Protein 2MYZ (pdb70)

Sequence (12 aa):
GELANQFARLANGELANQFARLANGELANQFARLANGELANQFARLANGELANQFARLANGELANQFARLANGELANQFARLANGELANQFARLANGELANQFARLANGELANQFARLANGELANQFARLANGELANQFARLANGELANQFARLANGELANQFARLANGELANQFARLANGELANQFARLANGELANQFARLANGELANQFARLANGELANQFARLAN

Radius of gyration: 8.79 Å; Cα contacts (8 Å, |Δi|>4): 0; chains: 1; bounding box: 21×8×16 Å

Secondary structure (DSSP, 8-state):
------------

Solvent-accessible surface area: 1948 Å² total

Organism: Conus rolani (NCBI:txid745791)

Structure (mmCIF, N/CA/C/O backbone):
data_2MYZ
#
_entry.id   2MYZ
#
loop_
_atom_site.group_PDB
_atom_site.id
_atom_site.type_symbol
_atom_site.label_atom_id
_atom_site.label_alt_id
_atom_site.label_comp_id
_atom_site.label_asym_id
_atom_site.label_entity_id
_atom_site.label_seq_id
_atom_site.pdbx_PDB_ins_code
_atom_site.Cartn_x
_atom_site.Cartn_y
_atom_site.Cartn_z
_atom_site.occupancy
_atom_site.B_iso_or_equiv
_atom_site.auth_seq_id
_atom_site.auth_comp_id
_atom_site.auth_asym_id
_atom_site.auth_atom_id
_atom_site.pdbx_PDB_model_num
ATOM 1 N N . GLY A 1 1 ? 2.116 -2.326 2.378 1.00 0.00 1 GLY A N 1
ATOM 2 C CA . GLY A 1 1 ? 1.771 -2.961 3.681 1.00 0.00 1 GLY A CA 1
ATOM 3 C C . GLY A 1 1 ? 3.001 -2.956 4.591 1.00 0.00 1 GLY A C 1
ATOM 4 O O . GLY A 1 1 ? 3.910 -2.169 4.417 1.00 0.00 1 GLY A O 1
ATOM 10 N N . GLU A 1 2 ? 3.035 -3.827 5.562 1.00 0.00 2 GLU A N 1
ATOM 11 C CA . GLU A 1 2 ? 4.206 -3.871 6.483 1.00 0.00 2 GLU A CA 1
ATOM 12 C C . GLU A 1 2 ? 5.496 -3.964 5.666 1.00 0.00 2 GLU A C 1
ATOM 13 O O . GLU A 1 2 ? 6.585 -3.881 6.199 1.00 0.00 2 GLU A O 1
ATOM 59 N N . LEU A 1 5 ? 7.136 -0.437 5.019 1.00 0.00 5 LEU A N 1
ATOM 60 C CA . LEU A 1 5 ? 7.779 0.003 6.288 1.00 0.00 5 LEU A CA 1
ATOM 61 C C . LEU A 1 5 ? 9.291 -0.226 6.216 1.00 0.00 5 LEU A C 1
ATOM 62 O O . LEU A 1 5 ? 10.073 0.615 6.610 1.00 0.00 5 LEU A O 1
ATOM 78 N N . ALA A 1 6 ? 9.711 -1.360 5.727 1.00 0.00 6 ALA A N 1
ATOM 79 C CA . ALA A 1 6 ? 11.174 -1.636 5.646 1.00 0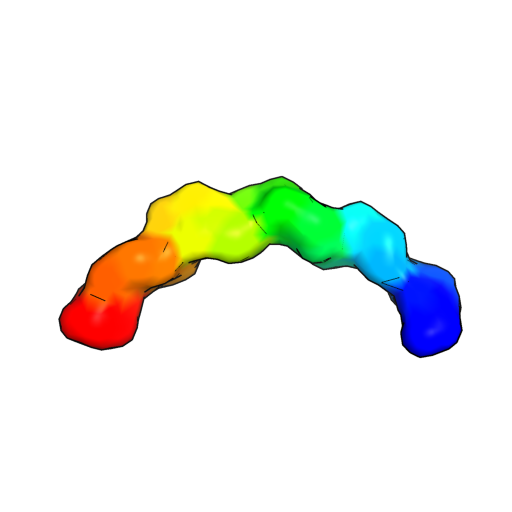.00 6 ALA A CA 1
ATOM 80 C C . ALA A 1 6 ? 11.770 -0.954 4.406 1.00 0.00 6 ALA A C 1
ATOM 81 O O . ALA A 1 6 ? 12.798 -0.313 4.482 1.00 0.00 6 ALA A O 1
ATOM 105 N N . ASN A 1 8 ? 11.412 1.542 3.390 1.00 0.00 8 ASN A N 1
ATOM 106 C CA . ASN A 1 8 ? 11.702 2.914 3.871 1.00 0.00 8 ASN A CA 1
ATOM 107 C C . ASN A 1 8 ? 13.217 3.125 3.972 1.00 0.00 8 ASN A C 1
ATOM 108 O O . ASN A 1 8 ? 13.740 4.135 3.545 1.00 0.00 8 ASN A O 1
ATOM 119 N N . GLN A 1 9 ? 13.926 2.186 4.540 1.00 0.00 9 GLN A N 1
ATOM 120 C CA . GLN A 1 9 ? 15.404 2.349 4.671 1.00 0.00 9 GLN A CA 1
ATOM 121 C C . GLN A 1 9 ? 16.094 1.879 3.388 1.00 0.00 9 GLN A C 1
ATOM 122 O O . GLN A 1 9 ? 17.012 2.510 2.901 1.00 0.00 9 GLN A O 1
ATOM 153 N N . PHE A 1 11 ? 15.652 2.424 0.724 1.00 0.00 11 PHE A N 1
ATOM 154 C CA . PHE A 1 11 ? 15.752 3.591 -0.187 1.00 0.00 11 PHE A CA 1
ATOM 155 C C . PHE A 1 11 ? 17.223 3.973 -0.385 1.00 0.00 11 PHE A C 1
ATOM 156 O O . PHE A 1 11 ? 17.663 4.232 -1.487 1.00 0.00 11 PHE A O 1
ATOM 173 N N . ALA A 1 12 ? 17.984 4.017 0.676 1.00 0.00 12 ALA A N 1
ATOM 174 C CA . ALA A 1 12 ? 19.423 4.392 0.551 1.00 0.00 12 ALA A CA 1
ATOM 175 C C . ALA A 1 12 ? 20.137 3.429 -0.402 1.00 0.00 12 ALA A C 1
ATOM 176 O O . ALA A 1 12 ? 21.084 3.794 -1.070 1.00 0.00 12 ALA A O 1
ATOM 183 N N . ARG A 1 13 ? 19.699 2.203 -0.468 1.00 0.00 13 ARG A N 1
ATOM 184 C CA . ARG A 1 13 ? 20.365 1.226 -1.377 1.00 0.00 13 ARG A CA 1
ATOM 185 C C . ARG A 1 13 ? 19.757 1.333 -2.776 1.00 0.00 13 ARG A C 1
ATOM 186 O O . ARG A 1 13 ? 20.421 1.109 -3.768 1.00 0.00 13 ARG A O 1
ATOM 224 N N . LEU A 1 15 ? 19.313 3.697 -4.564 1.00 0.00 15 LEU A N 1
ATOM 225 C CA . LEU A 1 15 ? 20.174 4.580 -5.399 1.00 0.00 15 LEU A CA 1
ATOM 226 C C . LEU A 1 15 ? 21.156 3.720 -6.196 1.00 0.00 15 LEU A C 1
ATOM 227 O O . LEU A 1 15 ? 21.524 4.046 -7.307 1.00 0.00 15 LEU A O 1
ATOM 243 N N . ALA A 1 16 ? 21.584 2.624 -5.634 1.00 0.00 16 ALA A N 1
ATOM 244 C CA . ALA A 1 16 ? 22.543 1.741 -6.354 1.00 0.00 16 ALA A CA 1
ATOM 245 C C . ALA A 1 16 ? 22.097 1.588 -7.809 1.00 0.00 16 ALA A C 1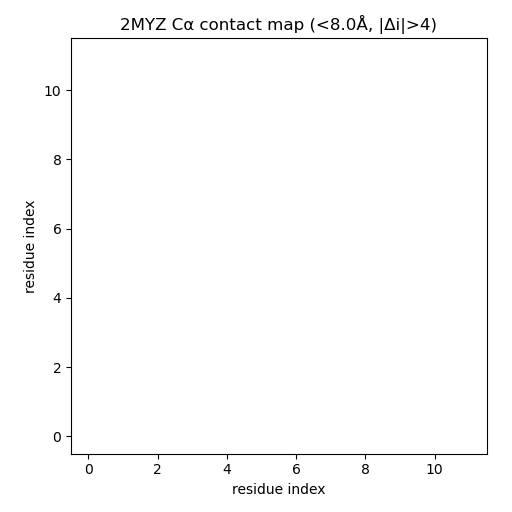
ATOM 246 O O . ALA A 1 16 ? 22.903 1.394 -8.697 1.00 0.00 16 ALA A O 1
ATOM 253 N N . ASN A 1 17 ? 20.820 1.675 -8.062 1.00 0.00 17 ASN A N 1
ATOM 254 C CA . ASN A 1 17 ? 20.331 1.536 -9.462 1.00 0.00 17 ASN A CA 1
ATOM 255 C C . ASN A 1 17 ? 21.039 2.560 -10.351 1.00 0.00 17 ASN A C 1
ATOM 256 O O . ASN A 1 17 ? 22.187 2.386 -10.710 1.00 0.00 17 ASN A O 1
ATOM 270 N N . GLY A 1 1 ? 1.339 -4.139 6.039 1.00 0.00 1 GLY A N 2
ATOM 271 C CA . GLY A 1 1 ? 1.629 -2.865 6.754 1.00 0.00 1 GLY A CA 2
ATOM 272 C C . GLY A 1 1 ? 3.139 -2.725 6.951 1.00 0.00 1 GLY A C 2
ATOM 273 O O . GLY A 1 1 ? 3.699 -1.658 6.799 1.00 0.00 1 GLY A O 2
ATOM 279 N N . GLU A 1 2 ? 3.803 -3.797 7.289 1.00 0.00 2 GLU A N 2
ATOM 280 C CA . GLU A 1 2 ? 5.276 -3.727 7.495 1.00 0.00 2 GLU A CA 2
ATOM 281 C C . GLU A 1 2 ? 5.977 -3.644 6.138 1.00 0.00 2 GLU A C 2
ATOM 282 O O . GLU A 1 2 ? 7.146 -3.324 6.051 1.00 0.00 2 GLU A O 2
ATOM 328 N N . LEU A 1 5 ? 7.061 -0.333 5.308 1.00 0.00 5 LEU A N 2
ATOM 329 C CA . LEU A 1 5 ? 8.105 -0.031 6.325 1.00 0.00 5 LEU A CA 2
ATOM 330 C C . LEU A 1 5 ? 9.469 -0.529 5.838 1.00 0.00 5 LEU A C 2
ATOM 331 O O . LEU A 1 5 ? 10.496 0.036 6.159 1.00 0.00 5 LEU A O 2
ATOM 347 N N . ALA A 1 6 ? 9.491 -1.586 5.074 1.00 0.00 6 ALA A N 2
ATOM 348 C CA . ALA A 1 6 ? 10.793 -2.118 4.579 1.00 0.00 6 ALA A CA 2
ATOM 349 C C . ALA A 1 6 ? 11.222 -1.349 3.323 1.00 0.00 6 ALA A C 2
ATOM 350 O O . ALA A 1 6 ? 12.359 -0.939 3.198 1.00 0.00 6 ALA A O 2
ATOM 374 N N . ASN A 1 8 ? 11.183 1.321 2.771 1.00 0.00 8 ASN A N 2
ATOM 375 C CA . ASN A 1 8 ? 11.874 2.506 3.335 1.00 0.00 8 ASN A CA 2
ATOM 376 C C . ASN A 1 8 ? 13.377 2.416 3.060 1.00 0.00 8 ASN A C 2
ATOM 377 O O . ASN A 1 8 ? 13.993 3.361 2.611 1.00 0.00 8 ASN A O 2
ATOM 388 N N . GLN A 1 9 ? 13.975 1.289 3.339 1.00 0.00 9 GLN A N 2
ATOM 389 C CA . GLN A 1 9 ? 15.440 1.146 3.103 1.00 0.00 9 GLN A CA 2
ATOM 390 C C . GLN A 1 9 ? 15.703 0.870 1.622 1.00 0.00 9 GLN A C 2
ATOM 391 O O . GLN A 1 9 ? 16.601 1.431 1.026 1.00 0.00 9 GLN A O 2
ATOM 422 N N . PHE A 1 11 ? 14.883 2.042 -0.681 1.00 0.00 11 PHE A N 2
ATOM 423 C CA . PHE A 1 11 ? 15.027 3.332 -1.391 1.00 0.00 11 PHE A CA 2
ATOM 424 C C . PHE A 1 11 ? 16.407 3.935 -1.115 1.00 0.00 11 PHE A C 2
ATOM 425 O O . PHE A 1 11 ? 17.068 4.434 -2.004 1.00 0.00 11 PHE A O 2
ATOM 442 N N . ALA A 1 12 ? 16.845 3.900 0.114 1.00 0.00 12 ALA A N 2
ATOM 443 C CA . ALA A 1 12 ? 18.178 4.476 0.452 1.00 0.00 12 ALA A CA 2
ATOM 444 C C . ALA A 1 12 ? 19.282 3.675 -0.242 1.00 0.00 12 ALA A C 2
ATOM 445 O O . ALA A 1 12 ? 20.267 4.222 -0.697 1.00 0.00 12 ALA A O 2
ATOM 452 N N . ARG A 1 13 ? 19.131 2.382 -0.323 1.00 0.00 13 ARG A N 2
ATOM 453 C CA . ARG A 1 13 ? 20.177 1.552 -0.983 1.00 0.00 13 ARG A CA 2
ATOM 454 C C . ARG A 1 13 ? 20.002 1.616 -2.502 1.00 0.00 13 ARG A C 2
ATOM 455 O O . ARG A 1 13 ? 20.931 1.388 -3.252 1.00 0.00 13 ARG A O 2
ATOM 493 N N . LEU A 1 15 ? 19.958 4.014 -4.410 1.00 0.00 15 LEU A N 2
ATOM 494 C CA . LEU A 1 15 ? 20.969 4.949 -4.983 1.00 0.00 15 LEU A CA 2
ATOM 495 C C . LEU A 1 15 ? 22.198 4.159 -5.435 1.00 0.00 15 LEU A C 2
ATOM 496 O O . LEU A 1 15 ? 22.862 4.515 -6.388 1.00 0.00 15 LEU A O 2
ATOM 512 N N . ALA A 1 16 ? 22.508 3.088 -4.755 1.00 0.00 16 ALA A N 2
ATOM 513 C CA . ALA A 1 16 ? 23.696 2.276 -5.143 1.00 0.00 16 ALA A CA 2
ATOM 514 C C . ALA A 1 16 ? 23.720 2.098 -6.662 1.00 0.00 16 ALA A C 2
ATOM 515 O O . ALA A 1 16 ? 24.768 1.983 -7.265 1.00 0.00 16 ALA A O 2
ATOM 522 N N . ASN A 1 17 ? 22.571 2.075 -7.284 1.00 0.00 17 ASN A N 2
ATOM 523 C CA . ASN A 1 17 ? 22.523 1.906 -8.763 1.00 0.00 17 ASN A CA 2
ATOM 524 C C . ASN A 1 17 ? 23.665 0.992 -9.212 1.00 0.00 17 ASN A C 2
ATOM 525 O O . ASN A 1 17 ? 24.622 1.439 -9.812 1.00 0.00 17 ASN A O 2
ATOM 539 N N . GLY A 1 1 ? 1.271 -3.228 7.083 1.00 0.00 1 GLY A N 3
ATOM 540 C CA . GLY A 1 1 ? 2.048 -3.397 5.823 1.00 0.00 1 GLY A CA 3
ATOM 541 C C . GLY A 1 1 ? 3.527 -3.111 6.094 1.00 0.00 1 GLY A C 3
ATOM 542 O O . GLY A 1 1 ? 4.000 -2.009 5.903 1.00 0.00 1 GLY A O 3
ATOM 548 N N . GLU A 1 2 ? 4.261 -4.096 6.537 1.00 0.00 2 GLU A N 3
ATOM 549 C CA . GLU A 1 2 ? 5.708 -3.875 6.817 1.00 0.00 2 GLU A CA 3
ATOM 550 C C . GLU A 1 2 ? 6.446 -3.621 5.500 1.00 0.00 2 GLU A C 3
ATOM 551 O O . GLU A 1 2 ? 7.613 -3.283 5.486 1.00 0.00 2 GLU A O 3
ATOM 597 N N . LEU A 1 5 ? 6.973 0.156 5.104 1.00 0.00 5 LEU A N 3
ATOM 598 C CA . LEU A 1 5 ? 7.878 0.478 6.242 1.00 0.00 5 LEU A CA 3
ATOM 599 C C . LEU A 1 5 ? 9.292 -0.008 5.924 1.00 0.00 5 LEU A C 3
ATOM 600 O O . LEU A 1 5 ? 10.270 0.634 6.256 1.00 0.00 5 LEU A O 3
ATOM 616 N N . ALA A 1 6 ? 9.412 -1.143 5.290 1.00 0.00 6 ALA A N 3
ATOM 617 C CA . ALA A 1 6 ? 10.764 -1.671 4.960 1.00 0.00 6 ALA A CA 3
ATOM 618 C C . ALA A 1 6 ? 11.291 -0.988 3.693 1.00 0.00 6 ALA A C 3
ATOM 619 O O . ALA A 1 6 ? 12.473 -0.738 3.564 1.00 0.00 6 ALA A O 3
ATOM 643 N N . ASN A 1 8 ? 11.571 1.715 3.071 1.00 0.00 8 ASN A N 3
ATOM 644 C CA . ASN A 1 8 ? 12.4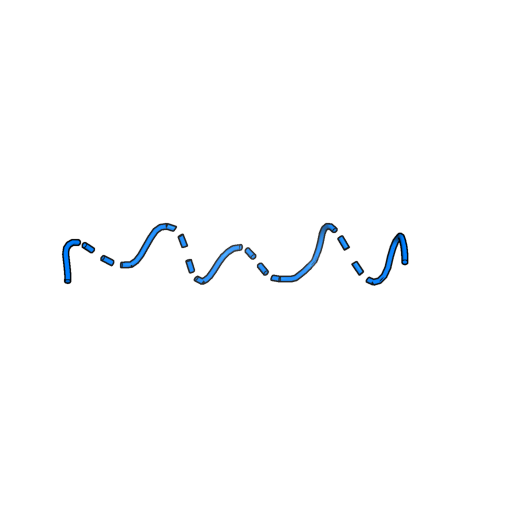27 2.799 3.610 1.00 0.00 8 ASN A CA 3
ATOM 645 C C . ASN A 1 8 ? 13.897 2.410 3.437 1.00 0.00 8 ASN A C 3
ATOM 646 O O . ASN A 1 8 ? 14.709 3.186 2.977 1.00 0.00 8 ASN A O 3
ATOM 657 N N . GLN A 1 9 ? 14.240 1.206 3.809 1.00 0.00 9 GLN A N 3
ATOM 658 C CA . GLN A 1 9 ? 15.651 0.752 3.677 1.00 0.00 9 GLN A CA 3
ATOM 659 C C . GLN A 1 9 ? 15.967 0.483 2.205 1.00 0.00 9 GLN A C 3
ATOM 660 O O . GLN A 1 9 ? 17.039 0.795 1.723 1.00 0.00 9 GLN A O 3
ATOM 691 N N . PHE A 1 11 ? 14.830 1.940 -0.159 1.00 0.00 11 PHE A N 3
ATOM 692 C CA . PHE A 1 11 ? 14.818 3.254 -0.838 1.00 0.00 11 PHE A CA 3
ATOM 693 C C . PHE A 1 11 ? 16.158 3.962 -0.632 1.00 0.00 11 PHE A C 3
ATOM 694 O O . PHE A 1 11 ? 16.565 4.786 -1.426 1.00 0.00 11 PHE A O 3
ATOM 711 N N . ALA A 1 12 ? 16.846 3.650 0.432 1.00 0.00 12 ALA A N 3
ATOM 712 C CA . ALA A 1 12 ? 18.156 4.310 0.693 1.00 0.00 12 ALA A CA 3
ATOM 713 C C . ALA A 1 12 ? 19.258 3.617 -0.114 1.00 0.00 12 ALA A C 3
ATOM 714 O O . ALA A 1 12 ? 20.148 4.256 -0.637 1.00 0.00 12 ALA A O 3
ATOM 721 N N . ARG A 1 13 ? 19.208 2.317 -0.219 1.00 0.00 13 ARG A N 3
ATOM 722 C CA . ARG A 1 13 ? 20.258 1.593 -0.992 1.00 0.00 13 ARG A CA 3
ATOM 723 C C . ARG A 1 13 ? 19.902 1.603 -2.479 1.00 0.00 13 ARG A C 3
ATOM 724 O O . ARG A 1 13 ? 20.757 1.458 -3.331 1.00 0.00 13 ARG A O 3
ATOM 762 N N . LEU A 1 15 ? 19.460 3.884 -4.437 1.00 0.00 15 LEU A N 3
ATOM 763 C CA . LEU A 1 15 ? 20.344 4.845 -5.150 1.00 0.00 15 LEU A CA 3
ATOM 764 C C . LEU A 1 15 ? 21.571 4.093 -5.666 1.00 0.00 15 LEU A C 3
ATOM 765 O O . LEU A 1 15 ? 22.112 4.403 -6.709 1.00 0.00 15 LEU A O 3
ATOM 781 N N . ALA A 1 16 ? 22.007 3.101 -4.940 1.00 0.00 16 ALA A N 3
ATOM 782 C CA . ALA A 1 16 ? 23.193 2.314 -5.377 1.00 0.00 16 ALA A CA 3
ATOM 783 C C . ALA A 1 16 ? 23.028 1.915 -6.844 1.00 0.00 16 ALA A C 3
ATOM 784 O O . ALA A 1 16 ? 23.982 1.858 -7.594 1.00 0.00 16 ALA A O 3
ATOM 791 N N . ASN A 1 17 ? 21.821 1.636 -7.263 1.00 0.00 17 ASN A N 3
ATOM 792 C CA . ASN A 1 17 ? 21.601 1.241 -8.682 1.00 0.00 17 ASN A CA 3
ATOM 793 C C . ASN A 1 17 ? 21.913 2.429 -9.594 1.00 0.00 17 ASN A C 3
ATOM 794 O O . ASN A 1 17 ? 22.660 2.305 -10.543 1.00 0.00 17 ASN A O 3
ATOM 808 N N . GLY A 1 1 ? 0.494 -3.294 5.233 1.00 0.00 1 GLY A N 4
ATOM 809 C CA . GLY A 1 1 ? 1.632 -3.403 4.279 1.00 0.00 1 GLY A CA 4
ATOM 810 C C . GLY A 1 1 ? 2.931 -2.999 4.980 1.00 0.00 1 GLY A C 4
ATOM 811 O O . GLY A 1 1 ? 3.617 -2.089 4.561 1.00 0.00 1 GLY A O 4
ATOM 817 N N . GLU A 1 2 ? 3.277 -3.670 6.045 1.00 0.00 2 GLU A N 4
ATOM 818 C CA . GLU A 1 2 ? 4.534 -3.322 6.766 1.00 0.00 2 GLU A CA 4
ATOM 819 C C . GLU A 1 2 ? 5.717 -3.458 5.806 1.00 0.00 2 GLU A C 4
ATOM 820 O O . GLU A 1 2 ? 6.798 -2.965 6.061 1.00 0.00 2 GLU A O 4
ATOM 866 N N . LEU A 1 5 ? 7.028 -0.193 4.734 1.00 0.00 5 LEU A N 4
ATOM 867 C CA . LEU A 1 5 ? 7.761 0.465 5.851 1.00 0.00 5 LEU A CA 4
ATOM 868 C C . LEU A 1 5 ? 9.217 -0.000 5.853 1.00 0.00 5 LEU A C 4
ATOM 869 O O . LEU A 1 5 ? 10.098 0.691 6.326 1.00 0.00 5 LEU A O 4
ATOM 885 N N . ALA A 1 6 ? 9.481 -1.166 5.331 1.00 0.00 6 ALA A N 4
ATOM 886 C CA . ALA A 1 6 ? 10.883 -1.667 5.309 1.00 0.00 6 ALA A CA 4
ATOM 887 C C . ALA A 1 6 ? 11.617 -1.056 4.112 1.00 0.00 6 ALA A C 4
ATOM 888 O O . ALA A 1 6 ? 12.714 -0.551 4.242 1.00 0.00 6 ALA A O 4
ATOM 912 N N . ASN A 1 8 ? 11.587 1.479 3.132 1.00 0.00 8 ASN A N 4
ATOM 913 C CA . ASN A 1 8 ? 12.010 2.801 3.650 1.00 0.00 8 ASN A CA 4
ATOM 914 C C . ASN A 1 8 ? 13.528 2.825 3.823 1.00 0.00 8 ASN A C 4
ATOM 915 O O . ASN A 1 8 ? 14.212 3.673 3.285 1.00 0.00 8 ASN A O 4
ATOM 926 N N . GLN A 1 9 ? 14.059 1.901 4.574 1.00 0.00 9 GLN A N 4
ATOM 927 C CA . GLN A 1 9 ? 15.534 1.876 4.787 1.00 0.00 9 GLN A CA 4
ATOM 928 C C . GLN A 1 9 ? 16.225 1.460 3.489 1.00 0.00 9 GLN A C 4
ATOM 929 O O . GLN A 1 9 ? 17.319 1.897 3.190 1.00 0.00 9 GLN A O 4
ATOM 960 N N . PHE A 1 11 ? 15.541 2.364 0.678 1.00 0.00 11 PHE A N 4
ATOM 961 C CA . PHE A 1 11 ? 15.625 3.575 -0.175 1.00 0.00 11 PHE A CA 4
ATOM 962 C C . PHE A 1 11 ? 17.091 3.982 -0.336 1.00 0.00 11 PHE A C 4
ATOM 963 O O . PHE A 1 11 ? 17.534 4.334 -1.411 1.00 0.00 11 PHE A O 4
ATOM 980 N N . ALA A 1 12 ? 17.844 3.937 0.728 1.00 0.00 12 ALA A N 4
ATOM 981 C CA . ALA A 1 12 ? 19.280 4.321 0.642 1.00 0.00 12 ALA A CA 4
ATOM 982 C C . ALA A 1 12 ? 20.003 3.389 -0.332 1.00 0.00 12 ALA A C 4
ATOM 983 O O . ALA A 1 12 ? 20.969 3.766 -0.965 1.00 0.00 12 ALA A O 4
ATOM 990 N N . ARG A 1 13 ? 19.545 2.173 -0.457 1.00 0.00 13 ARG A N 4
ATOM 991 C CA . ARG A 1 13 ? 20.211 1.220 -1.391 1.00 0.00 13 ARG A CA 4
ATOM 992 C C . ARG A 1 13 ? 19.644 1.395 -2.800 1.00 0.00 13 ARG A C 4
ATOM 993 O O . ARG A 1 13 ? 20.290 1.081 -3.780 1.00 0.00 13 ARG A O 4
ATOM 1031 N N . LEU A 1 15 ? 19.424 3.910 -4.546 1.00 0.00 15 LEU A N 4
ATOM 1032 C CA . LEU A 1 15 ? 20.383 4.735 -5.333 1.00 0.00 15 LEU A CA 4
ATOM 1033 C C . LEU A 1 15 ? 21.343 3.804 -6.072 1.00 0.00 15 LEU A C 4
ATOM 1034 O O . LEU A 1 15 ? 21.780 4.085 -7.171 1.00 0.00 15 LEU A O 4
ATOM 1050 N N . ALA A 1 16 ? 21.671 2.692 -5.474 1.00 0.00 16 ALA A N 4
ATOM 1051 C CA . ALA A 1 16 ? 22.600 1.731 -6.130 1.00 0.00 16 ALA A CA 4
ATOM 1052 C C . ALA A 1 16 ? 22.184 1.528 -7.588 1.00 0.00 16 ALA A C 4
ATOM 1053 O O . ALA A 1 16 ? 22.967 1.097 -8.411 1.00 0.00 16 ALA A O 4
ATOM 1060 N N . ASN A 1 17 ? 20.957 1.829 -7.916 1.00 0.00 17 ASN A N 4
ATOM 1061 C CA . ASN A 1 17 ? 20.496 1.648 -9.322 1.00 0.00 17 ASN A CA 4
ATOM 1062 C C . ASN A 1 17 ? 20.786 2.919 -10.123 1.00 0.00 17 ASN A C 4
ATOM 1063 O O . ASN A 1 17 ? 20.223 3.962 -9.861 1.00 0.00 17 ASN A O 4
ATOM 1077 N N . GLY A 1 1 ? 0.954 -3.502 6.778 1.00 0.00 1 GLY A N 5
ATOM 1078 C CA . GLY A 1 1 ? 1.730 -2.792 5.722 1.00 0.00 1 GLY A CA 5
ATOM 1079 C C . GLY A 1 1 ? 3.190 -2.667 6.159 1.00 0.00 1 GLY A C 5
ATOM 1080 O O . GLY A 1 1 ? 3.775 -1.604 6.109 1.00 0.00 1 GLY A O 5
ATOM 1086 N N . GLU A 1 2 ? 3.783 -3.747 6.589 1.00 0.00 2 GLU A N 5
ATOM 1087 C CA . GLU A 1 2 ? 5.205 -3.690 7.029 1.00 0.00 2 GLU A CA 5
ATOM 1088 C C . GLU A 1 2 ? 6.116 -3.665 5.801 1.00 0.00 2 GLU A C 5
ATOM 1089 O O . GLU A 1 2 ? 7.276 -3.314 5.884 1.00 0.00 2 GLU A O 5
ATOM 1135 N N . LEU A 1 5 ? 6.896 0.121 5.096 1.00 0.00 5 LEU A N 5
ATOM 1136 C CA . LEU A 1 5 ? 7.837 0.665 6.113 1.00 0.00 5 LEU A CA 5
ATOM 1137 C C . LEU A 1 5 ? 9.235 0.097 5.872 1.00 0.00 5 LEU A C 5
ATOM 1138 O O . LEU A 1 5 ? 10.230 0.688 6.242 1.00 0.00 5 LEU A O 5
ATOM 1154 N N . ALA A 1 6 ? 9.322 -1.053 5.260 1.00 0.00 6 ALA A N 5
ATOM 1155 C CA . ALA A 1 6 ? 10.659 -1.659 5.007 1.00 0.00 6 ALA A CA 5
ATOM 1156 C C . ALA A 1 6 ? 11.279 -1.036 3.749 1.00 0.00 6 ALA A C 5
ATOM 1157 O O . ALA A 1 6 ? 12.448 -0.701 3.730 1.00 0.00 6 ALA A O 5
ATOM 1181 N N . ASN A 1 8 ? 11.482 1.578 2.957 1.00 0.00 8 ASN A N 5
ATOM 1182 C CA . ASN A 1 8 ? 12.185 2.772 3.485 1.00 0.00 8 ASN A CA 5
ATOM 1183 C C . ASN A 1 8 ? 13.701 2.553 3.410 1.00 0.00 8 ASN A C 5
ATOM 1184 O O . ASN A 1 8 ? 14.441 3.415 2.980 1.00 0.00 8 ASN A O 5
ATOM 1195 N N . GLN A 1 9 ? 14.165 1.409 3.833 1.00 0.00 9 GLN A N 5
ATOM 1196 C CA . GLN A 1 9 ? 15.629 1.134 3.795 1.00 0.00 9 GLN A CA 5
ATOM 1197 C C . GLN A 1 9 ? 16.036 0.711 2.382 1.00 0.00 9 GLN A C 5
ATOM 1198 O O . GLN A 1 9 ? 16.956 1.255 1.803 1.00 0.00 9 GLN A O 5
ATOM 1229 N N . PHE A 1 11 ? 15.119 1.538 -0.068 1.00 0.00 11 PHE A N 5
ATOM 1230 C CA . PHE A 1 11 ? 15.035 2.749 -0.916 1.00 0.00 11 PHE A CA 5
ATOM 1231 C C . PHE A 1 11 ? 16.325 3.569 -0.804 1.00 0.00 11 PHE A C 5
ATOM 1232 O O . PHE A 1 11 ? 16.711 4.263 -1.722 1.00 0.00 11 PHE A O 5
ATOM 1249 N N . ALA A 1 12 ? 16.988 3.501 0.318 1.00 0.00 12 ALA A N 5
ATOM 1250 C CA . ALA A 1 12 ? 18.244 4.286 0.487 1.00 0.00 12 ALA A CA 5
ATOM 1251 C C . ALA A 1 12 ? 19.373 3.647 -0.325 1.00 0.00 12 ALA A C 5
ATOM 1252 O O . ALA A 1 12 ? 20.104 4.320 -1.023 1.00 0.00 12 ALA A O 5
ATOM 1259 N N . ARG A 1 13 ? 19.529 2.356 -0.239 1.00 0.00 13 ARG A N 5
ATOM 1260 C CA . ARG A 1 13 ? 20.617 1.686 -1.006 1.00 0.00 13 ARG A CA 5
ATOM 1261 C C . ARG A 1 13 ? 20.238 1.625 -2.486 1.00 0.00 13 ARG A C 5
ATOM 1262 O O . ARG A 1 13 ? 21.087 1.638 -3.355 1.00 0.00 13 ARG A O 5
ATOM 1300 N N . LEU A 1 15 ? 19.380 3.770 -4.395 1.00 0.00 15 LEU A N 5
ATOM 1301 C CA . LEU A 1 15 ? 20.049 4.889 -5.117 1.00 0.00 15 LEU A CA 5
ATOM 1302 C C . LEU A 1 15 ? 21.340 4.372 -5.756 1.00 0.00 15 LEU A C 5
ATOM 1303 O O . LEU A 1 15 ? 21.738 4.810 -6.817 1.00 0.00 15 LEU A O 5
ATOM 1319 N N . ALA A 1 16 ? 21.995 3.442 -5.117 1.00 0.00 16 ALA A N 5
ATOM 1320 C CA . ALA A 1 16 ? 23.257 2.889 -5.683 1.00 0.00 16 ALA A CA 5
ATOM 1321 C C . ALA A 1 16 ? 23.046 2.529 -7.155 1.00 0.00 16 ALA A C 5
ATOM 1322 O O . ALA A 1 16 ? 23.905 2.744 -7.987 1.00 0.00 16 ALA A O 5
ATOM 1329 N N . ASN A 1 17 ? 21.910 1.977 -7.483 1.00 0.00 17 ASN A N 5
ATOM 1330 C CA . ASN A 1 17 ? 21.644 1.598 -8.901 1.00 0.00 17 ASN A CA 5
ATOM 1331 C C . ASN A 1 17 ? 21.542 2.861 -9.759 1.00 0.00 17 ASN A C 5
ATOM 1332 O O . ASN A 1 17 ? 21.505 2.790 -10.971 1.00 0.00 17 ASN A O 5
ATOM 1346 N N . GLY A 1 1 ? 1.502 -4.503 4.535 1.00 0.00 1 GLY A N 6
ATOM 1347 C CA . GLY A 1 1 ? 1.974 -3.111 4.783 1.00 0.00 1 GLY A CA 6
ATOM 1348 C C . GLY A 1 1 ? 3.375 -3.150 5.396 1.00 0.00 1 GLY A C 6
ATOM 1349 O O . GLY A 1 1 ? 4.048 -2.144 5.493 1.00 0.00 1 GLY A O 6
ATOM 1355 N N . GLU A 1 2 ? 3.820 -4.306 5.810 1.00 0.00 2 GLU A N 6
ATOM 1356 C CA . GLU A 1 2 ? 5.179 -4.407 6.413 1.00 0.00 2 GLU A CA 6
ATOM 1357 C C . GLU A 1 2 ? 6.234 -4.278 5.312 1.00 0.00 2 GLU A C 6
ATOM 1358 O O . GLU A 1 2 ? 7.409 -4.124 5.580 1.00 0.00 2 GLU A O 6
ATOM 1404 N N . LEU A 1 5 ? 6.945 -0.530 4.785 1.00 0.00 5 LEU A N 6
ATOM 1405 C CA . LEU A 1 5 ? 7.563 -0.046 6.050 1.00 0.00 5 LEU A CA 6
ATOM 1406 C C . LEU A 1 5 ? 9.078 -0.237 5.979 1.00 0.00 5 LEU A C 6
ATOM 1407 O O . LE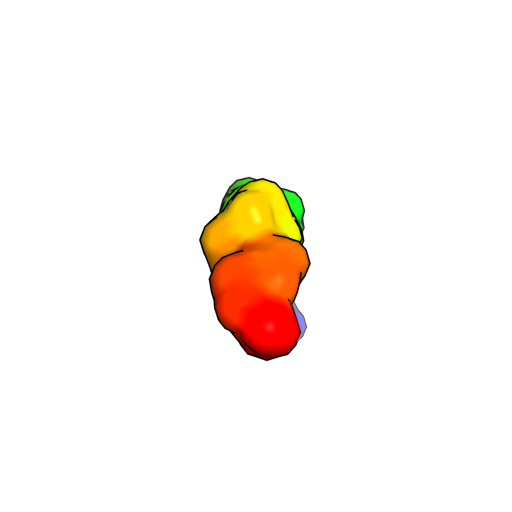U A 1 5 ? 9.841 0.582 6.452 1.00 0.00 5 LEU A O 6
ATOM 1423 N N . ALA A 1 6 ? 9.522 -1.311 5.385 1.00 0.00 6 ALA A N 6
ATOM 1424 C CA . ALA A 1 6 ? 10.987 -1.551 5.279 1.00 0.00 6 ALA A CA 6
ATOM 1425 C C . ALA A 1 6 ? 11.550 -0.730 4.112 1.00 0.00 6 ALA A C 6
ATOM 1426 O O . ALA A 1 6 ? 12.619 -0.162 4.202 1.00 0.00 6 ALA A O 6
ATOM 1450 N N . ASN A 1 8 ? 11.229 1.934 3.457 1.00 0.00 8 ASN A N 6
ATOM 1451 C CA . ASN A 1 8 ? 11.615 3.218 4.090 1.00 0.00 8 ASN A CA 6
ATOM 1452 C C . ASN A 1 8 ? 13.140 3.343 4.125 1.00 0.00 8 ASN A C 6
ATOM 1453 O O . ASN A 1 8 ? 13.700 4.350 3.740 1.00 0.00 8 ASN A O 6
ATOM 1464 N N . GLN A 1 9 ? 13.817 2.328 4.589 1.00 0.00 9 GLN A N 6
ATOM 1465 C CA . GLN A 1 9 ? 15.304 2.397 4.651 1.00 0.00 9 GLN A CA 6
ATOM 1466 C C . GLN A 1 9 ? 15.896 1.954 3.312 1.00 0.00 9 GLN A C 6
ATOM 1467 O O . GLN A 1 9 ? 16.925 2.441 2.888 1.00 0.00 9 GLN A O 6
ATOM 1498 N N . PHE A 1 11 ? 15.507 2.858 0.688 1.00 0.00 11 PHE A N 6
ATOM 1499 C CA . PHE A 1 11 ? 15.822 4.083 -0.084 1.00 0.00 11 PHE A CA 6
ATOM 1500 C C . PHE A 1 11 ? 17.339 4.260 -0.172 1.00 0.00 11 PHE A C 6
ATOM 1501 O O . PHE A 1 11 ? 17.850 4.865 -1.094 1.00 0.00 11 PHE A O 6
ATOM 1518 N N . ALA A 1 12 ? 18.062 3.745 0.785 1.00 0.00 12 ALA A N 6
ATOM 1519 C CA . ALA A 1 12 ? 19.545 3.894 0.763 1.00 0.00 12 ALA A CA 6
ATOM 1520 C C . ALA A 1 12 ? 20.145 2.970 -0.300 1.00 0.00 12 ALA A C 6
ATOM 1521 O O . ALA A 1 12 ? 21.146 3.283 -0.912 1.00 0.00 12 ALA A O 6
ATOM 1528 N N . ARG A 1 13 ? 19.547 1.831 -0.524 1.00 0.00 13 ARG A N 6
ATOM 1529 C CA . ARG A 1 13 ? 20.094 0.894 -1.546 1.00 0.00 13 ARG A CA 6
ATOM 1530 C C . ARG A 1 13 ? 19.542 1.249 -2.928 1.00 0.00 13 ARG A C 6
ATOM 1531 O O . ARG A 1 13 ? 20.179 1.019 -3.936 1.00 0.00 13 ARG A O 6
ATOM 1569 N N . LEU A 1 15 ? 19.590 3.792 -4.495 1.00 0.00 15 LEU A N 6
ATOM 1570 C CA . LEU A 1 15 ? 20.634 4.540 -5.247 1.00 0.00 15 LEU A CA 6
ATOM 1571 C C . LEU A 1 15 ? 21.517 3.538 -5.990 1.00 0.00 15 LEU A C 6
ATOM 1572 O O . LEU A 1 15 ? 22.022 3.810 -7.061 1.00 0.00 15 LEU A O 6
ATOM 1588 N N . ALA A 1 16 ? 21.701 2.376 -5.427 1.00 0.00 16 ALA A N 6
ATOM 1589 C CA . ALA A 1 16 ? 22.542 1.346 -6.097 1.00 0.00 16 ALA A CA 6
ATOM 1590 C C . ALA A 1 16 ? 22.181 1.287 -7.580 1.00 0.00 16 ALA A C 6
ATOM 1591 O O . ALA A 1 16 ? 23.037 1.202 -8.437 1.00 0.00 16 ALA A O 6
ATOM 1598 N N . ASN A 1 17 ? 20.913 1.333 -7.889 1.00 0.00 17 ASN A N 6
ATOM 1599 C CA . ASN A 1 17 ? 20.487 1.280 -9.313 1.00 0.00 17 ASN A CA 6
ATOM 1600 C C . ASN A 1 17 ? 20.996 2.522 -10.048 1.00 0.00 17 ASN A C 6
ATOM 1601 O O . ASN A 1 17 ? 20.222 3.311 -10.553 1.00 0.00 17 ASN A O 6
ATOM 1615 N N . GLY A 1 1 ? 1.916 -0.750 7.947 1.00 0.00 1 GLY A N 7
ATOM 1616 C CA . GLY A 1 1 ? 2.701 -0.589 6.691 1.00 0.00 1 GLY A CA 7
ATOM 1617 C C . GLY A 1 1 ? 4.007 -1.377 6.805 1.00 0.00 1 GLY A C 7
ATOM 1618 O O . GLY A 1 1 ? 5.064 -0.902 6.441 1.00 0.00 1 GLY A O 7
ATOM 1624 N N . GLU A 1 2 ? 3.942 -2.579 7.311 1.00 0.00 2 GLU A N 7
ATOM 1625 C CA . GLU A 1 2 ? 5.178 -3.397 7.451 1.00 0.00 2 GLU A CA 7
ATOM 1626 C C . GLU A 1 2 ? 5.989 -3.331 6.156 1.00 0.00 2 GLU A C 7
ATOM 1627 O O . GLU A 1 2 ? 7.125 -2.899 6.149 1.00 0.00 2 GLU A O 7
ATOM 1673 N N . LEU A 1 5 ? 7.485 -0.297 5.765 1.00 0.00 5 LEU A N 7
ATOM 1674 C CA . LEU A 1 5 ? 8.497 -0.122 6.841 1.00 0.00 5 LEU A CA 7
ATOM 1675 C C . LEU A 1 5 ? 9.854 -0.604 6.332 1.00 0.00 5 LEU A C 7
ATOM 1676 O O . LEU A 1 5 ? 10.886 -0.060 6.671 1.00 0.00 5 LEU A O 7
ATOM 1692 N N . ALA A 1 6 ? 9.860 -1.623 5.519 1.00 0.00 6 ALA A N 7
ATOM 1693 C CA . ALA A 1 6 ? 11.147 -2.142 4.985 1.00 0.00 6 ALA A CA 7
ATOM 1694 C C . ALA A 1 6 ? 11.557 -1.316 3.758 1.00 0.00 6 ALA A C 7
ATOM 1695 O O . ALA A 1 6 ? 12.701 -0.943 3.606 1.00 0.00 6 ALA A O 7
ATOM 1719 N N . ASN A 1 8 ? 11.617 1.389 3.350 1.00 0.00 8 ASN A N 7
ATOM 1720 C CA . ASN A 1 8 ? 12.387 2.514 3.935 1.00 0.00 8 ASN A CA 7
ATOM 1721 C C . ASN A 1 8 ? 13.869 2.371 3.578 1.00 0.00 8 ASN A C 7
ATOM 1722 O O . ASN A 1 8 ? 14.502 3.310 3.137 1.00 0.00 8 ASN A O 7
ATOM 1733 N N . GLN A 1 9 ? 14.431 1.209 3.773 1.00 0.00 9 GLN A N 7
ATOM 1734 C CA . GLN A 1 9 ? 15.876 1.021 3.452 1.00 0.00 9 GLN A CA 7
ATOM 1735 C C . GLN A 1 9 ? 16.043 0.731 1.960 1.00 0.00 9 GLN A C 7
ATOM 1736 O O . GLN A 1 9 ? 17.014 1.128 1.347 1.00 0.00 9 GLN A O 7
ATOM 1767 N N . PHE A 1 11 ? 14.726 2.066 -0.297 1.00 0.00 11 PHE A N 7
ATOM 1768 C CA . PHE A 1 11 ? 14.680 3.373 -0.988 1.00 0.00 11 PHE A CA 7
ATOM 1769 C C . PHE A 1 11 ? 16.006 4.115 -0.812 1.00 0.00 11 PHE A C 7
ATOM 1770 O O . PHE A 1 11 ? 16.433 4.851 -1.680 1.00 0.00 11 PHE A O 7
ATOM 1787 N N . ALA A 1 12 ? 16.657 3.935 0.301 1.00 0.00 12 ALA A N 7
ATOM 1788 C CA . ALA A 1 12 ? 17.949 4.638 0.528 1.00 0.00 12 ALA A CA 7
ATOM 1789 C C . ALA A 1 12 ? 19.066 3.918 -0.232 1.00 0.00 12 ALA A C 7
ATOM 1790 O O . ALA A 1 12 ? 19.988 4.534 -0.728 1.00 0.00 12 ALA A O 7
ATOM 1797 N N . ARG A 1 13 ? 18.998 2.619 -0.320 1.00 0.00 13 ARG A N 7
ATOM 1798 C CA . ARG A 1 13 ? 20.062 1.863 -1.040 1.00 0.00 13 ARG A CA 7
ATOM 1799 C C . ARG A 1 13 ? 19.741 1.787 -2.536 1.00 0.00 13 ARG A C 7
ATOM 1800 O O . ARG A 1 13 ? 20.619 1.599 -3.355 1.00 0.00 13 ARG A O 7
ATOM 1838 N N . LEU A 1 15 ? 19.371 3.911 -4.693 1.00 0.00 15 LEU A N 7
ATOM 1839 C CA . LEU A 1 15 ? 20.308 4.791 -5.447 1.00 0.00 15 LEU A CA 7
ATOM 1840 C C . LEU A 1 15 ? 21.561 3.992 -5.814 1.00 0.00 15 LEU A C 7
ATOM 1841 O O . LEU A 1 15 ? 22.171 4.210 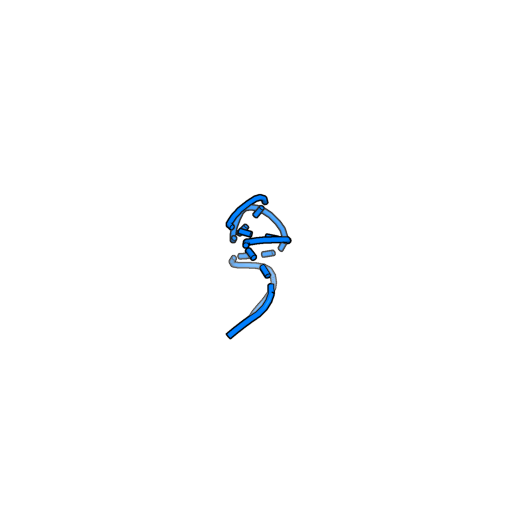-6.841 1.00 0.00 15 LEU A O 7
ATOM 1857 N N . ALA A 1 16 ? 21.946 3.067 -4.979 1.00 0.00 16 ALA A N 7
ATOM 1858 C CA . ALA A 1 16 ? 23.157 2.248 -5.272 1.00 0.00 16 ALA A CA 7
ATOM 1859 C C . ALA A 1 16 ? 23.132 1.798 -6.734 1.00 0.00 16 ALA A C 7
ATOM 1860 O O . ALA A 1 16 ? 24.161 1.619 -7.355 1.00 0.00 16 ALA A O 7
ATOM 1867 N N . ASN A 1 17 ? 21.966 1.612 -7.290 1.00 0.00 17 ASN A N 7
ATOM 1868 C CA . ASN A 1 17 ? 21.880 1.171 -8.710 1.00 0.00 17 ASN A CA 7
ATOM 1869 C C . ASN A 1 17 ? 20.601 1.725 -9.342 1.00 0.00 17 ASN A C 7
ATOM 1870 O O . ASN A 1 17 ? 20.590 2.111 -10.492 1.00 0.00 17 ASN A O 7
ATOM 1884 N N . GLY A 1 1 ? 1.015 -1.340 5.634 1.00 0.00 1 GLY A N 8
ATOM 1885 C CA . GLY A 1 1 ? 1.702 -2.438 4.897 1.00 0.00 1 GLY A CA 8
ATOM 1886 C C . GLY A 1 1 ? 3.084 -2.677 5.510 1.00 0.00 1 GLY A C 8
ATOM 1887 O O . GLY A 1 1 ? 3.993 -1.888 5.339 1.00 0.00 1 GLY A O 8
ATOM 1893 N N . GLU A 1 2 ? 3.250 -3.757 6.221 1.00 0.00 2 GLU A N 8
ATOM 1894 C CA . GLU A 1 2 ? 4.574 -4.045 6.840 1.00 0.00 2 GLU A CA 8
ATOM 1895 C C . GLU A 1 2 ? 5.612 -4.264 5.740 1.00 0.00 2 GLU A C 8
ATOM 1896 O O . GLU A 1 2 ? 6.783 -4.459 6.005 1.00 0.00 2 GLU A O 8
ATOM 1942 N N . LEU A 1 5 ? 6.990 -0.447 4.955 1.00 0.00 5 LEU A N 8
ATOM 1943 C CA . LEU A 1 5 ? 7.771 0.132 6.084 1.00 0.00 5 LEU A CA 8
ATOM 1944 C C . LEU A 1 5 ? 9.250 -0.226 5.925 1.00 0.00 5 LEU A C 8
ATOM 1945 O O . LEU A 1 5 ? 10.123 0.505 6.348 1.00 0.00 5 LEU A O 8
ATOM 1961 N N . ALA A 1 6 ? 9.540 -1.348 5.325 1.00 0.00 6 ALA A N 8
ATOM 1962 C CA . ALA A 1 6 ? 10.964 -1.748 5.150 1.00 0.00 6 ALA A CA 8
ATOM 1963 C C . ALA A 1 6 ? 11.546 -1.063 3.910 1.00 0.00 6 ALA A C 8
ATOM 1964 O O . ALA A 1 6 ? 12.681 -0.630 3.915 1.00 0.00 6 ALA A O 8
ATOM 1988 N N . ASN A 1 8 ? 11.495 1.590 3.151 1.00 0.00 8 ASN A N 8
ATOM 1989 C CA . ASN A 1 8 ? 12.082 2.822 3.727 1.00 0.00 8 ASN A CA 8
ATOM 1990 C C . ASN A 1 8 ? 13.607 2.681 3.783 1.00 0.00 8 ASN A C 8
ATOM 1991 O O . ASN A 1 8 ? 14.336 3.552 3.353 1.00 0.00 8 ASN A O 8
ATOM 2002 N N . GLN A 1 9 ? 14.094 1.589 4.310 1.00 0.00 9 GLN A N 8
ATOM 2003 C CA . GLN A 1 9 ? 15.569 1.396 4.393 1.00 0.00 9 GLN A CA 8
ATOM 2004 C C . GLN A 1 9 ? 16.142 1.252 2.983 1.00 0.00 9 GLN A C 8
ATOM 2005 O O . GLN A 1 9 ? 17.142 1.853 2.646 1.00 0.00 9 GLN A O 8
ATOM 2036 N N . PHE A 1 11 ? 15.382 2.535 0.397 1.00 0.00 11 PHE A N 8
ATOM 2037 C CA . PHE A 1 11 ? 15.462 3.897 -0.185 1.00 0.00 11 PHE A CA 8
ATOM 2038 C C . PHE A 1 11 ? 16.898 4.436 -0.185 1.00 0.00 11 PHE A C 8
ATOM 2039 O O . PHE A 1 11 ? 17.241 5.292 -0.978 1.00 0.00 11 PHE A O 8
ATOM 2056 N N . ALA A 1 12 ? 17.733 3.978 0.702 1.00 0.00 12 ALA A N 8
ATOM 2057 C CA . ALA A 1 12 ? 19.128 4.511 0.745 1.00 0.00 12 ALA A CA 8
ATOM 2058 C C . ALA A 1 12 ? 20.004 3.847 -0.324 1.00 0.00 12 ALA A C 8
ATOM 2059 O O . ALA A 1 12 ? 20.684 4.511 -1.082 1.00 0.00 12 ALA A O 8
ATOM 2066 N N . ARG A 1 13 ? 20.014 2.547 -0.373 1.00 0.00 13 ARG A N 8
ATOM 2067 C CA . ARG A 1 13 ? 20.867 1.830 -1.371 1.00 0.00 13 ARG A CA 8
ATOM 2068 C C . ARG A 1 13 ? 20.177 1.749 -2.725 1.00 0.00 13 ARG A C 8
ATOM 2069 O O . ARG A 1 13 ? 20.809 1.591 -3.751 1.00 0.00 13 ARG A O 8
ATOM 2107 N N . LEU A 1 15 ? 19.235 3.759 -4.655 1.00 0.00 15 LEU A N 8
ATOM 2108 C CA . LEU A 1 15 ? 19.933 4.676 -5.600 1.00 0.00 15 LEU A CA 8
ATOM 2109 C C . LEU A 1 15 ? 21.121 3.936 -6.213 1.00 0.00 15 LEU A C 8
ATOM 2110 O O . LEU A 1 15 ? 21.514 4.186 -7.335 1.00 0.00 15 LEU A O 8
ATOM 2126 N N . ALA A 1 16 ? 21.689 3.018 -5.481 1.00 0.00 16 ALA A N 8
ATOM 2127 C CA . ALA A 1 16 ?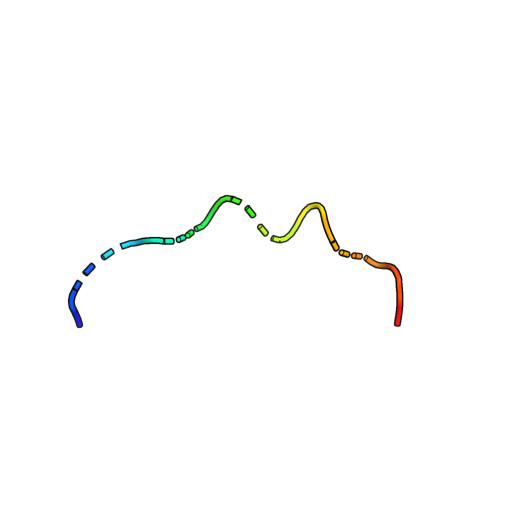 22.847 2.247 -6.009 1.00 0.00 16 ALA A CA 8
ATOM 2128 C C . ALA A 1 16 ? 22.547 1.791 -7.439 1.00 0.00 16 ALA A C 8
ATOM 2129 O O . ALA A 1 16 ? 23.404 1.810 -8.299 1.00 0.00 16 ALA A O 8
ATOM 2136 N N . ASN A 1 17 ? 21.336 1.380 -7.698 1.00 0.00 17 ASN A N 8
ATOM 2137 C CA . ASN A 1 17 ? 20.982 0.920 -9.071 1.00 0.00 17 ASN A CA 8
ATOM 2138 C C . ASN A 1 17 ? 20.974 2.116 -10.026 1.00 0.00 17 ASN A C 8
ATOM 2139 O O . ASN A 1 17 ? 21.989 2.470 -10.592 1.00 0.00 17 ASN A O 8
ATOM 2153 N N . GLY A 1 1 ? 0.757 -4.165 7.310 1.00 0.00 1 GLY A N 9
ATOM 2154 C CA . GLY A 1 1 ? 1.406 -3.834 6.011 1.00 0.00 1 GLY A CA 9
ATOM 2155 C C . GLY A 1 1 ? 2.759 -3.168 6.273 1.00 0.00 1 GLY A C 9
ATOM 2156 O O . GLY A 1 1 ? 2.964 -2.012 5.959 1.00 0.00 1 GLY A O 9
ATOM 2162 N N . GLU A 1 2 ? 3.682 -3.888 6.848 1.00 0.00 2 GLU A N 9
ATOM 2163 C CA . GLU A 1 2 ? 5.021 -3.300 7.134 1.00 0.00 2 GLU A CA 9
ATOM 2164 C C . GLU A 1 2 ? 5.843 -3.251 5.843 1.00 0.00 2 GLU A C 9
ATOM 2165 O O . GLU A 1 2 ? 7.011 -2.918 5.854 1.00 0.00 2 GLU A O 9
ATOM 2211 N N . LEU A 1 5 ? 7.304 0.001 5.419 1.00 0.00 5 LEU A N 9
ATOM 2212 C CA . LEU A 1 5 ? 8.319 0.193 6.487 1.00 0.00 5 LEU A CA 9
ATOM 2213 C C . LEU A 1 5 ? 9.677 -0.317 6.002 1.00 0.00 5 LEU A C 9
ATOM 2214 O O . LEU A 1 5 ? 10.703 0.280 6.258 1.00 0.00 5 LEU A O 9
ATOM 2230 N N . ALA A 1 6 ? 9.693 -1.423 5.311 1.00 0.00 6 ALA A N 9
ATOM 2231 C CA . ALA A 1 6 ? 10.987 -1.972 4.822 1.00 0.00 6 ALA A CA 9
ATOM 2232 C C . ALA A 1 6 ? 11.412 -1.230 3.550 1.00 0.00 6 ALA A C 9
ATOM 2233 O O . ALA A 1 6 ? 12.559 -0.857 3.398 1.00 0.00 6 ALA A O 9
ATOM 2257 N N . ASN A 1 8 ? 11.441 1.444 2.971 1.00 0.00 8 ASN A N 9
ATOM 2258 C CA . ASN A 1 8 ? 12.191 2.608 3.505 1.00 0.00 8 ASN A CA 9
ATOM 2259 C C . ASN A 1 8 ? 13.685 2.432 3.223 1.00 0.00 8 ASN A C 9
ATOM 2260 O O . ASN A 1 8 ? 14.341 3.319 2.713 1.00 0.00 8 ASN A O 9
ATOM 2271 N N . GLN A 1 9 ? 14.229 1.296 3.566 1.00 0.00 9 GLN A N 9
ATOM 2272 C CA . GLN A 1 9 ? 15.681 1.062 3.335 1.00 0.00 9 GLN A CA 9
ATOM 2273 C C . GLN A 1 9 ? 15.934 0.779 1.853 1.00 0.00 9 GLN A C 9
ATOM 2274 O O . GLN A 1 9 ? 16.821 1.345 1.248 1.00 0.00 9 GLN A O 9
ATOM 2305 N N . PHE A 1 11 ? 14.872 1.905 -0.440 1.00 0.00 11 PHE A N 9
ATOM 2306 C CA . PHE A 1 11 ? 14.868 3.204 -1.145 1.00 0.00 11 PHE A CA 9
ATOM 2307 C C . PHE A 1 11 ? 16.207 3.911 -0.931 1.00 0.00 11 PHE A C 9
ATOM 2308 O O . PHE A 1 11 ? 16.721 4.571 -1.812 1.00 0.00 11 PHE A O 9
ATOM 2325 N N . ALA A 1 12 ? 16.780 3.775 0.234 1.00 0.00 12 ALA A N 9
ATOM 2326 C CA . ALA A 1 12 ? 18.087 4.435 0.504 1.00 0.00 12 ALA A CA 9
ATOM 2327 C C . ALA A 1 12 ? 19.197 3.697 -0.249 1.00 0.00 12 ALA A C 9
ATOM 2328 O O . ALA A 1 12 ? 20.125 4.298 -0.750 1.00 0.00 12 ALA A O 9
ATOM 2335 N N . ARG A 1 13 ? 19.110 2.396 -0.330 1.00 0.00 13 ARG A N 9
ATOM 2336 C CA . ARG A 1 13 ? 20.163 1.624 -1.049 1.00 0.00 13 ARG A CA 9
ATOM 2337 C C . ARG A 1 13 ? 19.886 1.653 -2.552 1.00 0.00 13 ARG A C 9
ATOM 2338 O O . ARG A 1 13 ? 20.779 1.494 -3.360 1.00 0.00 13 ARG A O 9
ATOM 2376 N N . LEU A 1 15 ? 19.670 3.919 -4.459 1.00 0.00 15 LEU A N 9
ATOM 2377 C CA . LEU A 1 15 ? 20.637 4.856 -5.095 1.00 0.00 15 LEU A CA 9
ATOM 2378 C C . LEU A 1 15 ? 21.877 4.073 -5.533 1.00 0.00 15 LEU A C 9
ATOM 2379 O O . LEU A 1 15 ? 22.519 4.403 -6.509 1.00 0.00 15 LEU A O 9
ATOM 2395 N N . ALA A 1 16 ? 22.214 3.037 -4.814 1.00 0.00 16 ALA A N 9
ATOM 2396 C CA . ALA A 1 16 ? 23.410 2.225 -5.182 1.00 0.00 16 ALA A CA 9
ATOM 2397 C C . ALA A 1 16 ? 23.416 1.980 -6.692 1.00 0.00 16 ALA A C 9
ATOM 2398 O O . ALA A 1 16 ? 24.452 1.779 -7.295 1.00 0.00 16 ALA A O 9
ATOM 2405 N N . ASN A 1 17 ? 22.266 1.995 -7.309 1.00 0.00 17 ASN A N 9
ATOM 2406 C CA . ASN A 1 17 ? 22.204 1.765 -8.780 1.00 0.00 17 ASN A CA 9
ATOM 2407 C C . ASN A 1 17 ? 21.983 3.099 -9.495 1.00 0.00 17 ASN A C 9
ATOM 2408 O O . ASN A 1 17 ? 22.796 3.522 -10.291 1.00 0.00 17 ASN A O 9
ATOM 2422 N N . GLY A 1 1 ? 1.625 -3.018 5.004 1.00 0.00 1 GLY A N 10
ATOM 2423 C CA . GLY A 1 1 ? 2.385 -2.050 5.843 1.00 0.00 1 GLY A CA 10
ATOM 2424 C C . GLY A 1 1 ? 3.786 -2.604 6.112 1.00 0.00 1 GLY A C 10
ATOM 2425 O O . GLY A 1 1 ? 4.780 -2.012 5.742 1.00 0.00 1 GLY A O 10
ATOM 2431 N N . GLU A 1 2 ? 3.871 -3.739 6.756 1.00 0.00 2 GLU A N 10
ATOM 2432 C CA . GLU A 1 2 ? 5.207 -4.331 7.049 1.00 0.00 2 GLU A CA 10
ATOM 2433 C C . GLU A 1 2 ? 6.090 -4.228 5.806 1.00 0.00 2 GLU A C 10
ATOM 2434 O O . GLU A 1 2 ? 7.301 -4.298 5.883 1.00 0.00 2 GLU A O 10
ATOM 2480 N N . LEU A 1 5 ? 7.076 -0.157 5.430 1.00 0.00 5 LEU A N 10
ATOM 2481 C CA . LEU A 1 5 ? 8.055 0.144 6.510 1.00 0.00 5 LEU A CA 10
ATOM 2482 C C . LEU A 1 5 ? 9.446 -0.321 6.081 1.00 0.00 5 LEU A C 10
ATOM 2483 O O . LEU A 1 5 ? 10.442 0.305 6.384 1.00 0.00 5 LEU A O 10
ATOM 2499 N N . ALA A 1 6 ? 9.524 -1.422 5.383 1.00 0.00 6 ALA A N 10
ATOM 2500 C CA . ALA A 1 6 ? 10.854 -1.929 4.944 1.00 0.00 6 ALA A CA 10
ATOM 2501 C C . ALA A 1 6 ? 11.294 -1.190 3.674 1.00 0.00 6 ALA A C 10
ATOM 2502 O O . ALA A 1 6 ? 12.434 -0.792 3.545 1.00 0.00 6 ALA A O 10
ATOM 2526 N N . ASN A 1 8 ? 11.290 1.473 3.065 1.00 0.00 8 ASN A N 10
ATOM 2527 C CA . ASN A 1 8 ? 12.004 2.657 3.601 1.00 0.00 8 ASN A CA 10
ATOM 2528 C C . ASN A 1 8 ? 13.507 2.511 3.350 1.00 0.00 8 ASN A C 10
ATOM 2529 O O . ASN A 1 8 ? 14.155 3.414 2.860 1.00 0.00 8 ASN A O 10
ATOM 2540 N N . GLN A 1 9 ? 14.071 1.382 3.692 1.00 0.00 9 GLN A N 10
ATOM 2541 C CA . GLN A 1 9 ? 15.534 1.189 3.482 1.00 0.00 9 GLN A CA 10
ATOM 2542 C C . GLN A 1 9 ? 15.810 0.821 2.023 1.00 0.00 9 GLN A C 10
ATOM 2543 O O . GLN A 1 9 ? 16.821 1.194 1.462 1.00 0.00 9 GLN A O 10
ATOM 2574 N N . PHE A 1 11 ? 14.725 2.019 -0.384 1.00 0.00 11 PHE A N 10
ATOM 2575 C CA . PHE A 1 11 ? 14.740 3.282 -1.156 1.00 0.00 11 PHE A CA 10
ATOM 2576 C C . PHE A 1 11 ? 16.088 3.987 -0.981 1.00 0.00 11 PHE A C 10
ATOM 2577 O O . PHE A 1 11 ? 16.528 4.729 -1.837 1.00 0.00 11 PHE A O 10
ATOM 2594 N N . ALA A 1 12 ? 16.740 3.767 0.128 1.00 0.00 12 ALA A N 10
ATOM 2595 C CA . ALA A 1 12 ? 18.055 4.430 0.368 1.00 0.00 12 ALA A CA 10
ATOM 2596 C C . ALA A 1 12 ? 19.167 3.656 -0.344 1.00 0.00 12 ALA A C 10
ATOM 2597 O O . ALA A 1 12 ? 20.119 4.232 -0.832 1.00 0.00 12 ALA A O 10
ATOM 2604 N N . ARG A 1 13 ? 19.061 2.358 -0.407 1.00 0.00 13 ARG A N 10
ATOM 2605 C CA . ARG A 1 13 ? 20.121 1.561 -1.085 1.00 0.00 13 ARG A CA 10
ATOM 2606 C C . ARG A 1 13 ? 19.865 1.546 -2.592 1.00 0.00 13 ARG A C 10
ATOM 2607 O O . ARG A 1 13 ? 20.773 1.376 -3.382 1.00 0.00 13 ARG A O 10
ATOM 2645 N N . LEU A 1 15 ? 19.548 3.820 -4.560 1.00 0.00 15 LEU A N 10
ATOM 2646 C CA . LEU A 1 15 ? 20.466 4.798 -5.201 1.00 0.00 15 LEU A CA 10
ATOM 2647 C C . LEU A 1 15 ? 21.758 4.082 -5.601 1.00 0.00 15 LEU A C 10
ATOM 2648 O O . LEU A 1 15 ? 22.393 4.423 -6.579 1.00 0.00 15 LEU A O 10
ATOM 2664 N N . ALA A 1 16 ? 22.149 3.091 -4.847 1.00 0.00 16 ALA A N 10
ATOM 2665 C CA . ALA A 1 16 ? 23.398 2.347 -5.172 1.00 0.00 16 ALA A CA 10
ATOM 2666 C C . ALA A 1 16 ? 23.449 2.062 -6.675 1.00 0.00 16 ALA A C 10
ATOM 2667 O O . ALA A 1 16 ? 24.507 2.000 -7.269 1.00 0.00 16 ALA A O 10
ATOM 2674 N N . ASN A 1 17 ? 22.313 1.889 -7.294 1.00 0.00 17 ASN A N 10
ATOM 2675 C CA . ASN A 1 17 ? 22.297 1.609 -8.757 1.00 0.00 17 ASN A CA 10
ATOM 2676 C C . ASN A 1 17 ? 21.436 2.658 -9.465 1.00 0.00 17 ASN A C 10
ATOM 2677 O O . ASN A 1 17 ? 21.948 3.582 -10.064 1.00 0.00 17 ASN A O 10
ATOM 2691 N N . GLY A 1 1 ? 1.340 -1.439 6.229 1.00 0.00 1 GLY A N 11
ATOM 2692 C CA . GLY A 1 1 ? 1.957 -2.791 6.115 1.00 0.00 1 GLY A CA 11
ATOM 2693 C C . GLY A 1 1 ? 3.459 -2.691 6.384 1.00 0.00 1 GLY A C 11
ATOM 2694 O O . GLY A 1 1 ? 4.106 -1.738 5.999 1.00 0.00 1 GLY A O 11
ATOM 2700 N N . GLU A 1 2 ? 4.019 -3.668 7.044 1.00 0.00 2 GLU A N 11
ATOM 2701 C CA . GLU A 1 2 ? 5.480 -3.628 7.337 1.00 0.00 2 GLU A CA 11
ATOM 2702 C C . GLU A 1 2 ? 6.263 -3.561 6.024 1.00 0.00 2 GLU A C 11
ATOM 2703 O O . GLU A 1 2 ? 7.319 -2.966 5.950 1.00 0.00 2 GLU A O 11
ATOM 2749 N N . LEU A 1 5 ? 6.623 -0.125 4.877 1.00 0.00 5 LEU A N 11
ATOM 2750 C CA . LEU A 1 5 ? 7.506 0.516 5.888 1.00 0.00 5 LEU A CA 11
ATOM 2751 C C . LEU A 1 5 ? 8.951 0.064 5.669 1.00 0.00 5 LEU A C 11
ATOM 2752 O O . LEU A 1 5 ? 9.887 0.763 6.001 1.00 0.00 5 LEU A O 11
ATOM 2768 N N . ALA A 1 6 ? 9.140 -1.103 5.117 1.00 0.00 6 ALA A N 11
ATOM 2769 C CA . ALA A 1 6 ? 10.526 -1.601 4.887 1.00 0.00 6 ALA A CA 11
ATOM 2770 C C . ALA A 1 6 ? 11.088 -0.990 3.598 1.00 0.00 6 ALA A C 11
ATOM 2771 O O . ALA A 1 6 ? 12.260 -0.679 3.515 1.00 0.00 6 ALA A O 11
ATOM 2795 N N . ASN A 1 8 ? 11.252 1.658 2.765 1.00 0.00 8 ASN A N 11
ATOM 2796 C CA . ASN A 1 8 ? 11.998 2.838 3.258 1.00 0.00 8 ASN A CA 11
ATOM 2797 C C . ASN A 1 8 ? 13.500 2.553 3.205 1.00 0.00 8 ASN A C 11
ATOM 2798 O O . ASN A 1 8 ? 14.268 3.304 2.639 1.00 0.00 8 ASN A O 11
ATOM 2809 N N . GLN A 1 9 ? 13.922 1.472 3.803 1.00 0.00 9 GLN A N 11
ATOM 2810 C CA . GLN A 1 9 ? 15.370 1.131 3.805 1.00 0.00 9 GLN A CA 11
ATOM 2811 C C . GLN A 1 9 ? 15.836 0.810 2.383 1.00 0.00 9 GLN A C 11
ATOM 2812 O O . GLN A 1 9 ? 16.873 1.265 1.944 1.00 0.00 9 GLN A O 11
ATOM 2843 N N . PHE A 1 11 ? 15.205 1.975 -0.292 1.00 0.00 11 PHE A N 11
ATOM 2844 C CA . PHE A 1 11 ? 15.523 3.263 -0.953 1.00 0.00 11 PHE A CA 11
ATOM 2845 C C . PHE A 1 11 ? 16.990 3.657 -0.740 1.00 0.00 11 PHE A C 11
ATOM 2846 O O . PHE A 1 11 ? 17.708 3.944 -1.676 1.00 0.00 11 PHE A O 11
ATOM 2863 N N . ALA A 1 12 ? 17.423 3.706 0.486 1.00 0.00 12 ALA A N 11
ATOM 2864 C CA . ALA A 1 12 ? 18.829 4.121 0.776 1.00 0.00 12 ALA A CA 11
ATOM 2865 C C . ALA A 1 12 ? 19.833 3.354 -0.095 1.00 0.00 12 ALA A C 11
ATOM 2866 O O . ALA A 1 12 ? 20.796 3.912 -0.572 1.00 0.00 12 ALA A O 11
ATOM 2873 N N . ARG A 1 13 ? 19.648 2.081 -0.280 1.00 0.00 13 ARG A N 11
ATOM 2874 C CA . ARG A 1 13 ? 20.630 1.301 -1.093 1.00 0.00 13 ARG A CA 11
ATOM 2875 C C . ARG A 1 13 ? 20.281 1.328 -2.579 1.00 0.00 13 ARG A C 11
ATOM 2876 O O . ARG A 1 13 ? 21.130 1.515 -3.427 1.00 0.00 13 ARG A O 11
ATOM 2914 N N . LEU A 1 15 ? 19.294 3.391 -4.381 1.00 0.00 15 LEU A N 11
ATOM 2915 C CA . LEU A 1 15 ? 19.892 4.603 -5.010 1.00 0.00 15 LEU A CA 11
ATOM 2916 C C . LEU A 1 15 ? 21.241 4.233 -5.631 1.00 0.00 15 LEU A C 11
ATOM 2917 O O . LEU A 1 15 ? 21.629 4.759 -6.655 1.00 0.00 15 LEU A O 11
ATOM 2933 N N . ALA A 1 16 ? 21.954 3.327 -5.020 1.00 0.00 16 ALA A N 11
ATOM 2934 C CA . ALA A 1 16 ? 23.276 2.917 -5.574 1.00 0.00 16 ALA A CA 11
ATOM 2935 C C . ALA A 1 16 ? 23.159 2.723 -7.088 1.00 0.00 16 ALA A C 11
ATOM 2936 O O . ALA A 1 16 ? 24.120 2.868 -7.817 1.00 0.00 16 ALA A O 11
ATOM 2943 N N . ASN A 1 17 ? 21.989 2.399 -7.567 1.00 0.00 17 ASN A N 11
ATOM 2944 C CA . ASN A 1 17 ? 21.815 2.197 -9.033 1.00 0.00 17 ASN A CA 11
ATOM 2945 C C . ASN A 1 17 ? 23.018 1.433 -9.589 1.00 0.00 17 ASN A C 11
ATOM 2946 O O . ASN A 1 17 ? 23.925 2.018 -10.148 1.00 0.00 17 ASN A O 11
ATOM 2960 N N . GLY A 1 1 ? 1.715 -3.206 4.788 1.00 0.00 1 GLY A N 12
ATOM 2961 C CA . GLY A 1 1 ? 2.193 -2.769 6.130 1.00 0.00 1 GLY A CA 12
ATOM 2962 C C . GLY A 1 1 ? 3.695 -3.034 6.245 1.00 0.00 1 GLY A C 12
ATOM 2963 O O . GLY A 1 1 ? 4.510 -2.240 5.820 1.00 0.00 1 GLY A O 12
ATOM 2969 N N . GLU A 1 2 ? 4.067 -4.146 6.817 1.00 0.00 2 GLU A N 12
ATOM 2970 C CA . GLU A 1 2 ? 5.515 -4.463 6.959 1.00 0.00 2 GLU A CA 12
ATOM 2971 C C . GLU A 1 2 ? 6.230 -4.193 5.634 1.00 0.00 2 GLU A C 12
ATOM 2972 O O . GLU A 1 2 ? 7.422 -3.960 5.597 1.00 0.00 2 GLU A O 12
ATOM 3018 N N . LEU A 1 5 ? 7.061 -0.345 5.454 1.00 0.00 5 LEU A N 12
ATOM 3019 C CA . LEU A 1 5 ? 8.124 -0.115 6.470 1.00 0.00 5 LEU A CA 12
ATOM 3020 C C . LEU A 1 5 ? 9.478 -0.535 5.896 1.00 0.00 5 LEU A C 12
ATOM 3021 O O . LEU A 1 5 ? 10.505 0.016 6.237 1.00 0.00 5 LEU A O 12
ATOM 3037 N N . ALA A 1 6 ? 9.487 -1.512 5.033 1.00 0.00 6 ALA A N 12
ATOM 3038 C CA . ALA A 1 6 ? 10.775 -1.972 4.446 1.00 0.00 6 ALA A CA 12
ATOM 3039 C C . ALA A 1 6 ? 11.182 -1.039 3.299 1.00 0.00 6 ALA A C 12
ATOM 3040 O O . ALA A 1 6 ? 12.330 -0.664 3.174 1.00 0.00 6 ALA A O 12
ATOM 3064 N N . ASN A 1 8 ? 11.276 1.699 3.150 1.00 0.00 8 ASN A N 12
ATOM 3065 C CA . ASN A 1 8 ? 12.063 2.758 3.826 1.00 0.00 8 ASN A CA 12
ATOM 3066 C C . ASN A 1 8 ? 13.540 2.624 3.451 1.00 0.00 8 ASN A C 12
ATOM 3067 O O . ASN A 1 8 ? 14.164 3.563 2.997 1.00 0.00 8 ASN A O 12
ATOM 3078 N N . GLN A 1 9 ? 14.105 1.464 3.642 1.00 0.00 9 GLN A N 12
ATOM 3079 C CA . GLN A 1 9 ? 15.546 1.277 3.303 1.00 0.00 9 GLN A CA 12
ATOM 3080 C C . GLN A 1 9 ? 15.707 1.114 1.791 1.00 0.00 9 GLN A C 12
ATOM 3081 O O . GLN A 1 9 ? 16.674 1.565 1.208 1.00 0.00 9 GLN A O 12
ATOM 3112 N N . PHE A 1 11 ? 14.873 2.664 -0.334 1.00 0.00 11 PHE A N 12
ATOM 3113 C CA . PHE A 1 11 ? 15.112 4.005 -0.913 1.00 0.00 11 PHE A CA 12
ATOM 3114 C C . PHE A 1 11 ? 16.580 4.402 -0.730 1.00 0.00 11 PHE A C 12
ATOM 3115 O O . PHE A 1 11 ? 17.187 4.992 -1.602 1.00 0.00 11 PHE A O 12
ATOM 3132 N N . ALA A 1 12 ? 17.153 4.087 0.398 1.00 0.00 12 ALA A N 12
ATOM 3133 C CA . ALA A 1 12 ? 18.578 4.451 0.642 1.00 0.00 12 ALA A CA 12
ATOM 3134 C C . ALA A 1 12 ? 19.497 3.533 -0.170 1.00 0.00 12 ALA A C 12
ATOM 3135 O O . ALA A 1 12 ? 20.547 3.939 -0.624 1.00 0.00 12 ALA A O 12
ATOM 3142 N N . ARG A 1 13 ? 19.116 2.299 -0.350 1.00 0.00 13 ARG A N 12
ATOM 3143 C CA . ARG A 1 13 ? 19.975 1.358 -1.124 1.00 0.00 13 ARG A CA 12
ATOM 3144 C C . ARG A 1 13 ? 19.696 1.512 -2.622 1.00 0.00 13 ARG A C 12
ATOM 3145 O O . ARG A 1 13 ? 20.526 1.195 -3.449 1.00 0.00 13 ARG A O 12
ATOM 3183 N N . LEU A 1 15 ? 19.851 3.970 -4.417 1.00 0.00 15 LEU A N 12
ATOM 3184 C CA . LEU A 1 15 ? 20.957 4.769 -5.010 1.00 0.00 15 LEU A CA 12
ATOM 3185 C C . LEU A 1 15 ? 22.064 3.817 -5.462 1.00 0.00 15 LEU A C 12
ATOM 3186 O O . LEU A 1 15 ? 22.757 4.062 -6.429 1.00 0.00 15 LEU A O 12
ATOM 3202 N N . ALA A 1 16 ? 22.230 2.725 -4.766 1.00 0.00 16 ALA A N 12
ATOM 3203 C CA . ALA A 1 16 ? 23.283 1.746 -5.147 1.00 0.00 16 ALA A CA 12
ATOM 3204 C C . ALA A 1 16 ? 23.226 1.504 -6.656 1.00 0.00 16 ALA A C 12
ATOM 3205 O O . ALA A 1 16 ? 24.238 1.461 -7.325 1.00 0.00 16 ALA A O 12
ATOM 3212 N N . ASN A 1 17 ? 22.046 1.349 -7.195 1.00 0.00 17 ASN A N 12
ATOM 3213 C CA . ASN A 1 17 ? 21.915 1.112 -8.661 1.00 0.00 17 ASN A CA 12
ATOM 3214 C C . ASN A 1 17 ? 23.112 0.298 -9.159 1.00 0.00 17 ASN A C 12
ATOM 3215 O O . ASN A 1 17 ? 24.136 0.848 -9.515 1.00 0.00 17 ASN A O 12
ATOM 3229 N N . GLY A 1 1 ? 1.173 -2.764 6.649 1.00 0.00 1 GLY A N 13
ATOM 3230 C CA . GLY A 1 1 ? 2.104 -1.704 6.171 1.00 0.00 1 GLY A CA 13
ATOM 3231 C C . GLY A 1 1 ? 3.545 -2.104 6.497 1.00 0.00 1 GLY A C 13
ATOM 3232 O O . GLY A 1 1 ? 4.457 -1.305 6.408 1.00 0.00 1 GLY A O 13
ATOM 3238 N N . GLU A 1 2 ? 3.759 -3.334 6.876 1.00 0.00 2 GLU A N 13
ATOM 3239 C CA . GLU A 1 2 ? 5.141 -3.782 7.209 1.00 0.00 2 GLU A CA 13
ATOM 3240 C C . GLU A 1 2 ? 6.004 -3.776 5.946 1.00 0.00 2 GLU A C 13
ATOM 3241 O O . GLU A 1 2 ? 7.215 -3.693 6.011 1.00 0.00 2 GLU A O 13
ATOM 3287 N N . LEU A 1 5 ? 7.134 -0.188 5.438 1.00 0.00 5 LEU A N 13
ATOM 3288 C CA . LEU A 1 5 ? 8.009 0.141 6.597 1.00 0.00 5 LEU A CA 13
ATOM 3289 C C . LEU A 1 5 ? 9.451 -0.266 6.286 1.00 0.00 5 LEU A C 13
ATOM 3290 O O . LEU A 1 5 ? 10.391 0.386 6.696 1.00 0.00 5 LEU A O 13
ATOM 3306 N N . ALA A 1 6 ? 9.634 -1.342 5.574 1.00 0.00 6 ALA A N 13
ATOM 3307 C CA . ALA A 1 6 ? 11.016 -1.793 5.250 1.00 0.00 6 ALA A CA 13
ATOM 3308 C C . ALA A 1 6 ? 11.539 -1.025 4.026 1.00 0.00 6 ALA A C 13
ATOM 3309 O O . ALA A 1 6 ? 12.706 -0.700 3.944 1.00 0.00 6 ALA A O 13
ATOM 3333 N N . ASN A 1 8 ? 11.707 1.703 3.507 1.00 0.00 8 ASN A N 13
ATOM 3334 C CA . ASN A 1 8 ? 12.458 2.842 4.093 1.00 0.00 8 ASN A CA 13
ATOM 3335 C C . ASN A 1 8 ? 13.963 2.652 3.878 1.00 0.00 8 ASN A C 13
ATOM 3336 O O . ASN A 1 8 ? 14.657 3.557 3.460 1.00 0.00 8 ASN A O 13
ATOM 3347 N N . GLN A 1 9 ? 14.475 1.487 4.170 1.00 0.00 9 GLN A N 13
ATOM 3348 C CA . GLN A 1 9 ? 15.940 1.254 3.993 1.00 0.00 9 GLN A CA 13
ATOM 3349 C C . GLN A 1 9 ? 16.235 0.826 2.554 1.00 0.00 9 GLN A C 13
ATOM 3350 O O . GLN A 1 9 ? 17.270 1.147 2.003 1.00 0.00 9 GLN A O 13
ATOM 3381 N N . PHE A 1 11 ? 15.008 1.927 0.075 1.00 0.00 11 PHE A N 13
ATOM 3382 C CA . PHE A 1 11 ? 14.901 3.141 -0.768 1.00 0.00 11 PHE A CA 13
ATOM 3383 C C . PHE A 1 11 ? 16.215 3.926 -0.738 1.00 0.00 11 PHE A C 13
ATOM 3384 O O . PHE A 1 11 ? 16.555 4.622 -1.674 1.00 0.00 11 PHE A O 13
ATOM 3401 N N . ALA A 1 12 ? 16.950 3.832 0.335 1.00 0.00 12 ALA A N 13
ATOM 3402 C CA . ALA A 1 12 ? 18.233 4.586 0.430 1.00 0.00 12 ALA A CA 13
ATOM 3403 C C . ALA A 1 12 ? 19.338 3.850 -0.331 1.00 0.00 12 ALA A C 13
ATOM 3404 O O . ALA A 1 12 ? 20.192 4.461 -0.942 1.00 0.00 12 ALA A O 13
ATOM 3411 N N . ARG A 1 13 ? 19.340 2.545 -0.295 1.00 0.00 13 ARG A N 13
ATOM 3412 C CA . ARG A 1 13 ? 20.405 1.785 -1.014 1.00 0.00 13 ARG A CA 13
ATOM 3413 C C . ARG A 1 13 ? 19.998 1.572 -2.473 1.00 0.00 13 ARG A C 13
ATOM 3414 O O . ARG A 1 13 ? 20.832 1.382 -3.335 1.00 0.00 13 ARG A O 13
ATOM 3452 N N . LEU A 1 15 ? 19.222 3.582 -4.638 1.00 0.00 15 LEU A N 13
ATOM 3453 C CA . LEU A 1 15 ? 19.942 4.569 -5.492 1.00 0.00 15 LEU A CA 13
ATOM 3454 C C . LEU A 1 15 ? 21.210 3.924 -6.051 1.00 0.00 15 LEU A C 13
ATOM 3455 O O . LEU A 1 15 ? 21.637 4.219 -7.150 1.00 0.00 15 LEU A O 13
ATOM 3471 N N . ALA A 1 16 ? 21.818 3.049 -5.299 1.00 0.00 16 ALA A N 13
ATOM 3472 C CA . ALA A 1 16 ? 23.062 2.385 -5.778 1.00 0.00 16 ALA A CA 13
ATOM 3473 C C . ALA A 1 16 ? 22.886 1.945 -7.233 1.00 0.00 16 ALA A C 13
ATOM 3474 O O . ALA A 1 16 ? 23.844 1.669 -7.928 1.00 0.00 16 ALA A O 13
ATOM 3481 N N . ASN A 1 17 ? 21.670 1.874 -7.700 1.00 0.00 17 ASN A N 13
ATOM 3482 C CA . ASN A 1 17 ? 21.440 1.447 -9.109 1.00 0.00 17 ASN A CA 13
ATOM 3483 C C . ASN A 1 17 ? 20.799 2.594 -9.895 1.00 0.00 17 ASN A C 13
ATOM 3484 O O . ASN A 1 17 ? 19.729 2.448 -10.450 1.00 0.00 17 ASN A O 13
ATOM 3498 N N . GLY A 1 1 ? 1.986 -4.968 4.247 1.00 0.00 1 GLY A N 14
ATOM 3499 C CA . GLY A 1 1 ? 2.082 -3.519 4.585 1.00 0.00 1 GLY A CA 14
ATOM 3500 C C . GLY A 1 1 ? 3.478 -3.212 5.131 1.00 0.00 1 GLY A C 14
ATOM 3501 O O . GLY A 1 1 ? 4.057 -2.185 4.838 1.00 0.00 1 GLY A O 14
ATOM 3507 N N . GLU A 1 2 ? 4.024 -4.093 5.925 1.00 0.00 2 GLU A N 14
ATOM 3508 C CA . GLU A 1 2 ? 5.381 -3.848 6.488 1.00 0.00 2 GLU A CA 14
ATOM 3509 C C . GLU A 1 2 ? 6.381 -3.654 5.347 1.00 0.00 2 GLU A C 14
ATOM 3510 O O . GLU A 1 2 ? 7.290 -2.853 5.435 1.00 0.00 2 GLU A O 14
ATOM 3556 N N . LEU A 1 5 ? 6.685 -0.182 4.587 1.00 0.00 5 LEU A N 14
ATOM 3557 C CA . LEU A 1 5 ? 7.337 0.500 5.738 1.00 0.00 5 LEU A CA 14
ATOM 3558 C C . LEU A 1 5 ? 8.829 0.165 5.750 1.00 0.00 5 LEU A C 14
ATOM 3559 O O . LEU A 1 5 ? 9.644 0.936 6.214 1.00 0.00 5 LEU A O 14
ATOM 3575 N N . ALA A 1 6 ? 9.192 -0.982 5.244 1.00 0.00 6 ALA A N 14
ATOM 3576 C CA . ALA A 1 6 ? 10.632 -1.367 5.228 1.00 0.00 6 ALA A CA 14
ATOM 3577 C C . ALA A 1 6 ? 11.339 -0.668 4.059 1.00 0.00 6 ALA A C 14
ATOM 3578 O O . ALA A 1 6 ? 12.479 -0.263 4.171 1.00 0.00 6 ALA A O 14
ATOM 3602 N N . ASN A 1 8 ? 11.419 2.012 3.328 1.00 0.00 8 ASN A N 14
ATOM 3603 C CA . ASN A 1 8 ? 11.984 3.230 3.954 1.00 0.00 8 ASN A CA 14
ATOM 3604 C C . ASN A 1 8 ? 13.501 3.076 4.087 1.00 0.00 8 ASN A C 14
ATOM 3605 O O . ASN A 1 8 ? 14.261 3.946 3.710 1.00 0.00 8 ASN A O 14
ATOM 3616 N N . GLN A 1 9 ? 13.946 1.974 4.623 1.00 0.00 9 GLN A N 14
ATOM 3617 C CA . GLN A 1 9 ? 15.409 1.757 4.786 1.00 0.00 9 GLN A CA 14
ATOM 3618 C C . GLN A 1 9 ? 16.041 1.473 3.423 1.00 0.00 9 GLN A C 14
ATOM 3619 O O . GLN A 1 9 ? 17.067 2.025 3.077 1.00 0.00 9 GLN A O 14
ATOM 3650 N N . PHE A 1 11 ? 15.588 2.621 0.889 1.00 0.00 11 PHE A N 14
ATOM 3651 C CA . PHE A 1 11 ? 15.791 3.922 0.203 1.00 0.00 11 PHE A CA 14
ATOM 3652 C C . PHE A 1 11 ? 17.287 4.185 0.004 1.00 0.00 11 PHE A C 14
ATOM 3653 O O . PHE A 1 11 ? 17.697 4.754 -0.988 1.00 0.00 11 PHE A O 14
ATOM 3670 N N . ALA A 1 12 ? 18.103 3.788 0.941 1.00 0.00 12 ALA A N 14
ATOM 3671 C CA . ALA A 1 12 ? 19.569 4.032 0.803 1.00 0.00 12 ALA A CA 14
ATOM 3672 C C . ALA A 1 12 ? 20.168 3.068 -0.224 1.00 0.00 12 ALA A C 14
ATOM 3673 O O . ALA A 1 12 ? 21.177 3.351 -0.838 1.00 0.00 12 ALA A O 14
ATOM 3680 N N . ARG A 1 13 ? 19.563 1.927 -0.415 1.00 0.00 13 ARG A N 14
ATOM 3681 C CA . ARG A 1 13 ? 20.111 0.948 -1.400 1.00 0.00 13 ARG A CA 14
ATOM 3682 C C . ARG A 1 13 ? 19.576 1.257 -2.801 1.00 0.00 13 ARG A C 14
ATOM 3683 O O . ARG A 1 13 ? 20.265 1.081 -3.787 1.00 0.00 13 ARG A O 14
ATOM 3721 N N . LEU A 1 15 ? 19.469 3.776 -4.392 1.00 0.00 15 LEU A N 14
ATOM 3722 C CA . LEU A 1 15 ? 20.458 4.613 -5.128 1.00 0.00 15 LEU A CA 14
ATOM 3723 C C . LEU A 1 15 ? 21.346 3.701 -5.974 1.00 0.00 15 LEU A C 14
ATOM 3724 O O . LEU A 1 15 ? 21.772 4.056 -7.056 1.00 0.00 15 LEU A O 14
ATOM 3740 N N . ALA A 1 16 ? 21.624 2.524 -5.486 1.00 0.00 16 ALA A N 14
ATOM 3741 C CA . ALA A 1 16 ? 22.481 1.578 -6.252 1.00 0.00 16 ALA A CA 14
ATOM 3742 C C . ALA A 1 16 ? 21.974 1.481 -7.690 1.00 0.00 16 ALA A C 14
ATOM 3743 O O . ALA A 1 16 ? 22.740 1.492 -8.633 1.00 0.00 16 ALA A O 14
ATOM 3750 N N . ASN A 1 17 ? 20.685 1.382 -7.864 1.00 0.00 17 ASN A N 14
ATOM 3751 C CA . ASN A 1 17 ? 20.123 1.280 -9.240 1.00 0.00 17 ASN A CA 14
ATOM 3752 C C . ASN A 1 17 ? 19.652 2.661 -9.701 1.00 0.00 17 ASN A C 14
ATOM 3753 O O . ASN A 1 17 ? 20.439 3.577 -9.830 1.00 0.00 17 ASN A O 14
ATOM 3767 N N . GLY A 1 1 ? 0.703 -4.110 6.021 1.00 0.00 1 GLY A N 15
ATOM 3768 C CA . GLY A 1 1 ? 1.176 -2.826 5.428 1.00 0.00 1 GLY A CA 15
ATOM 3769 C C . GLY A 1 1 ? 2.536 -2.459 6.021 1.00 0.00 1 GLY A C 15
ATOM 3770 O O . GLY A 1 1 ? 3.025 -1.361 5.844 1.00 0.00 1 GLY A O 15
ATOM 3776 N N . GLU A 1 2 ? 3.154 -3.368 6.724 1.00 0.00 2 GLU A N 15
ATOM 3777 C CA . GLU A 1 2 ? 4.483 -3.066 7.326 1.00 0.00 2 GLU A CA 15
ATOM 3778 C C . GLU A 1 2 ? 5.576 -3.255 6.270 1.00 0.00 2 GLU A C 15
ATOM 3779 O O . GLU A 1 2 ? 6.693 -2.809 6.434 1.00 0.00 2 GLU A O 15
ATOM 3825 N N . LEU A 1 5 ? 7.222 -0.307 5.110 1.00 0.00 5 LEU A N 15
ATOM 3826 C CA . LEU A 1 5 ? 8.092 0.204 6.202 1.00 0.00 5 LEU A CA 15
ATOM 3827 C C . LEU A 1 5 ? 9.541 -0.213 5.940 1.00 0.00 5 LEU A C 15
ATOM 3828 O O . LEU A 1 5 ? 10.466 0.535 6.184 1.00 0.00 5 LEU A O 15
ATOM 3844 N N . ALA A 1 6 ? 9.744 -1.404 5.446 1.00 0.00 6 ALA A N 15
ATOM 3845 C CA . ALA A 1 6 ? 11.133 -1.869 5.171 1.00 0.00 6 ALA A CA 15
ATOM 3846 C C . ALA A 1 6 ? 11.617 -1.272 3.844 1.00 0.00 6 ALA A C 15
ATOM 3847 O O . ALA A 1 6 ? 12.758 -0.875 3.716 1.00 0.00 6 ALA A O 15
ATOM 3871 N N . ASN A 1 8 ? 11.562 1.331 2.921 1.00 0.00 8 ASN A N 15
ATOM 3872 C CA . ASN A 1 8 ? 12.229 2.586 3.343 1.00 0.00 8 ASN A CA 15
ATOM 3873 C C . ASN A 1 8 ? 13.743 2.432 3.192 1.00 0.00 8 ASN A C 15
ATOM 3874 O O . ASN A 1 8 ? 14.411 3.274 2.627 1.00 0.00 8 ASN A O 15
ATOM 3885 N N . GLN A 1 9 ? 14.288 1.355 3.689 1.00 0.00 9 GLN A N 15
ATOM 3886 C CA . GLN A 1 9 ? 15.753 1.140 3.574 1.00 0.00 9 GLN A CA 15
ATOM 3887 C C . GLN A 1 9 ? 16.088 0.726 2.140 1.00 0.00 9 GLN A C 15
ATOM 3888 O O . GLN A 1 9 ? 17.077 1.150 1.576 1.00 0.00 9 GLN A O 15
ATOM 3919 N N . PHE A 1 11 ? 14.976 1.747 -0.306 1.00 0.00 11 PHE A N 15
ATOM 3920 C CA . PHE A 1 11 ? 14.930 2.987 -1.113 1.00 0.00 11 PHE A CA 15
ATOM 3921 C C . PHE A 1 11 ? 16.231 3.775 -0.935 1.00 0.00 11 PHE A C 15
ATOM 3922 O O . PHE A 1 11 ? 16.670 4.477 -1.825 1.00 0.00 11 PHE A O 15
ATOM 3939 N N . ALA A 1 12 ? 16.847 3.668 0.211 1.00 0.00 12 ALA A N 15
ATOM 3940 C CA . ALA A 1 12 ? 18.115 4.415 0.452 1.00 0.00 12 ALA A CA 15
ATOM 3941 C C . ALA A 1 12 ? 19.271 3.715 -0.264 1.00 0.00 12 ALA A C 15
ATOM 3942 O O . ALA A 1 12 ? 20.194 4.347 -0.734 1.00 0.00 12 ALA A O 15
ATOM 3949 N N . ARG A 1 13 ? 19.232 2.414 -0.351 1.00 0.00 13 ARG A N 15
ATOM 3950 C CA . ARG A 1 13 ? 20.334 1.684 -1.037 1.00 0.00 13 ARG A CA 15
ATOM 3951 C C . ARG A 1 13 ? 20.049 1.622 -2.539 1.00 0.00 13 ARG A C 15
ATOM 3952 O O . ARG A 1 13 ? 20.946 1.471 -3.344 1.00 0.00 13 ARG A O 15
ATOM 3990 N N . LEU A 1 15 ? 19.493 3.886 -4.563 1.00 0.00 15 LEU A N 15
ATOM 3991 C CA . LEU A 1 15 ? 20.308 4.918 -5.261 1.00 0.00 15 LEU A CA 15
ATOM 3992 C C . LEU A 1 15 ? 21.611 4.282 -5.745 1.00 0.00 15 LEU A C 15
ATOM 3993 O O . LEU A 1 15 ? 22.143 4.639 -6.777 1.00 0.00 15 LEU A O 15
ATOM 4009 N N . ALA A 1 16 ? 22.126 3.340 -5.005 1.00 0.00 16 ALA A N 15
ATOM 4010 C CA . ALA A 1 16 ? 23.393 2.674 -5.418 1.00 0.00 16 ALA A CA 15
ATOM 4011 C C . ALA A 1 16 ? 23.317 2.310 -6.901 1.00 0.00 16 ALA A C 15
ATOM 4012 O O . ALA A 1 16 ? 24.306 1.971 -7.520 1.00 0.00 16 ALA A O 15
ATOM 4019 N N . ASN A 1 17 ? 22.147 2.374 -7.478 1.00 0.00 17 ASN A N 15
ATOM 4020 C CA . ASN A 1 17 ? 22.007 2.029 -8.921 1.00 0.00 17 ASN A CA 15
ATOM 4021 C C . ASN A 1 17 ? 21.904 3.313 -9.746 1.00 0.00 17 ASN A C 15
ATOM 4022 O O . ASN A 1 17 ? 22.894 3.965 -10.013 1.00 0.00 17 ASN A O 15
ATOM 4036 N N . GLY A 1 1 ? 0.323 -2.410 6.137 1.00 0.00 1 GLY A N 16
ATOM 4037 C CA . GLY A 1 1 ? 1.384 -2.276 5.100 1.00 0.00 1 GLY A CA 16
ATOM 4038 C C . GLY A 1 1 ? 2.759 -2.284 5.770 1.00 0.00 1 GLY A C 16
ATOM 4039 O O . GLY A 1 1 ? 3.432 -1.275 5.840 1.00 0.00 1 GLY A O 16
ATOM 4045 N N . GLU A 1 2 ? 3.184 -3.416 6.266 1.00 0.00 2 GLU A N 16
ATOM 4046 C CA . GLU A 1 2 ? 4.518 -3.484 6.929 1.00 0.00 2 GLU A CA 16
ATOM 4047 C C . GLU A 1 2 ? 5.608 -3.638 5.867 1.00 0.00 2 GLU A C 16
ATOM 4048 O O . GLU A 1 2 ? 6.771 -3.389 6.116 1.00 0.00 2 GLU A O 16
ATOM 4094 N N . LEU A 1 5 ? 7.214 -0.450 5.214 1.00 0.00 5 LEU A N 16
ATOM 4095 C CA . LEU A 1 5 ? 7.972 -0.043 6.428 1.00 0.00 5 LEU A CA 16
ATOM 4096 C C . LEU A 1 5 ? 9.457 -0.373 6.249 1.00 0.00 5 LEU A C 16
ATOM 4097 O O . LEU A 1 5 ? 10.320 0.388 6.636 1.00 0.00 5 LEU A O 16
ATOM 4113 N N . ALA A 1 6 ? 9.763 -1.503 5.672 1.00 0.00 6 ALA A N 16
ATOM 4114 C CA . ALA A 1 6 ? 11.193 -1.875 5.481 1.00 0.00 6 ALA A CA 16
ATOM 4115 C C . ALA A 1 6 ? 11.747 -1.174 4.235 1.00 0.00 6 ALA A C 16
ATOM 4116 O O . ALA A 1 6 ? 12.818 -0.601 4.265 1.00 0.00 6 ALA A O 16
ATOM 4140 N N . ASN A 1 8 ? 11.461 1.388 3.369 1.00 0.00 8 ASN A N 16
ATOM 4141 C CA . ASN A 1 8 ? 11.865 2.715 3.896 1.00 0.00 8 ASN A CA 16
ATOM 4142 C C . ASN A 1 8 ? 13.390 2.826 3.897 1.00 0.00 8 ASN A C 16
ATOM 4143 O O . ASN A 1 8 ? 13.954 3.783 3.405 1.00 0.00 8 ASN A O 16
ATOM 4154 N N . GLN A 1 9 ? 14.062 1.856 4.454 1.00 0.00 9 GLN A N 16
ATOM 4155 C CA . GLN A 1 9 ? 15.551 1.909 4.494 1.00 0.00 9 GLN A CA 16
ATOM 4156 C C . GLN A 1 9 ? 16.115 1.566 3.116 1.00 0.00 9 GLN A C 16
ATOM 4157 O O . GLN A 1 9 ? 17.082 2.150 2.667 1.00 0.00 9 GLN A O 16
ATOM 4188 N N . PHE A 1 11 ? 15.329 2.448 0.457 1.00 0.00 11 PHE A N 16
ATOM 4189 C CA . PHE A 1 11 ? 15.390 3.701 -0.333 1.00 0.00 11 PHE A CA 16
ATOM 4190 C C . PHE A 1 11 ? 16.846 4.153 -0.480 1.00 0.00 11 PHE A C 16
ATOM 4191 O O . PHE A 1 11 ? 17.260 4.621 -1.522 1.00 0.00 11 PHE A O 16
ATOM 4208 N N . ALA A 1 12 ? 17.623 4.026 0.561 1.00 0.00 12 ALA A N 16
ATOM 4209 C CA . ALA A 1 12 ? 19.048 4.457 0.489 1.00 0.00 12 ALA A CA 16
ATOM 4210 C C . ALA A 1 12 ? 19.832 3.523 -0.438 1.00 0.00 12 ALA A C 16
ATOM 4211 O O . ALA A 1 12 ? 20.832 3.904 -1.012 1.00 0.00 12 ALA A O 16
ATOM 4218 N N . ARG A 1 13 ? 19.395 2.303 -0.584 1.00 0.00 13 ARG A N 16
ATOM 4219 C CA . ARG A 1 13 ? 20.130 1.356 -1.470 1.00 0.00 13 ARG A CA 16
ATOM 4220 C C . ARG A 1 13 ? 19.652 1.518 -2.914 1.00 0.00 13 ARG A C 16
ATOM 4221 O O . ARG A 1 13 ? 20.401 1.314 -3.848 1.00 0.00 13 ARG A O 16
ATOM 4259 N N . LEU A 1 15 ? 19.408 3.954 -4.684 1.00 0.00 15 LEU A N 16
ATOM 4260 C CA . LEU A 1 15 ? 20.387 4.812 -5.404 1.00 0.00 15 LEU A CA 16
ATOM 4261 C C . LEU A 1 15 ? 21.445 3.918 -6.047 1.00 0.00 15 LEU A C 16
ATOM 4262 O O . LEU A 1 15 ? 21.957 4.206 -7.111 1.00 0.00 15 LEU A O 16
ATOM 4278 N N . ALA A 1 16 ? 21.771 2.830 -5.405 1.00 0.00 16 ALA A N 16
ATOM 4279 C CA . ALA A 1 16 ? 22.793 1.907 -5.970 1.00 0.00 16 ALA A CA 16
ATOM 4280 C C . ALA A 1 16 ? 22.477 1.648 -7.442 1.00 0.00 16 ALA A C 16
ATOM 4281 O O . ALA A 1 16 ? 23.355 1.611 -8.280 1.00 0.00 16 ALA A O 16
ATOM 4288 N N . ASN A 1 17 ? 21.226 1.469 -7.762 1.00 0.00 17 ASN A N 16
ATOM 4289 C CA . ASN A 1 17 ? 20.848 1.213 -9.180 1.00 0.00 17 ASN A CA 16
ATOM 4290 C C . ASN A 1 17 ? 21.353 2.360 -10.056 1.00 0.00 17 ASN A C 16
ATOM 4291 O O . ASN A 1 17 ? 22.355 2.236 -10.731 1.00 0.00 17 ASN A O 16
ATOM 4305 N N . GLY A 1 1 ? 2.028 -1.173 4.838 1.00 0.00 1 GLY A N 17
ATOM 4306 C CA . GLY A 1 1 ? 1.932 -2.079 6.018 1.00 0.00 1 GLY A CA 17
ATOM 4307 C C . GLY A 1 1 ? 3.337 -2.397 6.529 1.00 0.00 1 GLY A C 17
ATOM 4308 O O . GLY A 1 1 ? 4.153 -1.518 6.721 1.00 0.00 1 GLY A O 17
ATOM 4314 N N . GLU A 1 2 ? 3.626 -3.650 6.751 1.00 0.00 2 GLU A N 17
ATOM 4315 C CA . GLU A 1 2 ? 4.980 -4.024 7.251 1.00 0.00 2 GLU A CA 17
ATOM 4316 C C . GLU A 1 2 ? 5.966 -4.046 6.081 1.00 0.00 2 GLU A C 17
ATOM 4317 O O . GLU A 1 2 ? 7.165 -3.968 6.265 1.00 0.00 2 GLU A O 17
ATOM 4363 N N . LEU A 1 5 ? 7.007 -0.032 5.122 1.00 0.00 5 LEU A N 17
ATOM 4364 C CA . LEU A 1 5 ? 8.002 0.470 6.108 1.00 0.00 5 LEU A CA 17
ATOM 4365 C C . LEU A 1 5 ? 9.381 -0.106 5.783 1.00 0.00 5 LEU A C 17
ATOM 4366 O O . LEU A 1 5 ? 10.398 0.465 6.122 1.00 0.00 5 LEU A O 17
ATOM 4382 N N . ALA A 1 6 ? 9.423 -1.237 5.134 1.00 0.00 6 ALA A N 17
ATOM 4383 C CA . ALA A 1 6 ? 10.740 -1.848 4.798 1.00 0.00 6 ALA A CA 17
ATOM 4384 C C . ALA A 1 6 ? 11.304 -1.194 3.532 1.00 0.00 6 ALA A C 17
ATOM 4385 O O . ALA A 1 6 ? 12.480 -0.901 3.452 1.00 0.00 6 ALA A O 17
ATOM 4409 N N . ASN A 1 8 ? 11.532 1.462 2.831 1.00 0.00 8 ASN A N 17
ATOM 4410 C CA . ASN A 1 8 ? 12.310 2.602 3.369 1.00 0.00 8 ASN A CA 17
ATOM 4411 C C . ASN A 1 8 ? 13.807 2.312 3.232 1.00 0.00 8 ASN A C 17
ATOM 4412 O O . ASN A 1 8 ? 14.568 3.127 2.749 1.00 0.00 8 ASN A O 17
ATOM 4423 N N . GLN A 1 9 ? 14.233 1.159 3.665 1.00 0.00 9 GLN A N 17
ATOM 4424 C CA . GLN A 1 9 ? 15.677 0.811 3.577 1.00 0.00 9 GLN A CA 17
ATOM 4425 C C . GLN A 1 9 ? 16.050 0.494 2.126 1.00 0.00 9 GLN A C 17
ATOM 4426 O O . GLN A 1 9 ? 17.058 0.948 1.622 1.00 0.00 9 GLN A O 17
ATOM 4457 N N . PHE A 1 11 ? 14.967 1.640 -0.345 1.00 0.00 11 PHE A N 17
ATOM 4458 C CA . PHE A 1 11 ? 14.925 2.904 -1.113 1.00 0.00 11 PHE A CA 17
ATOM 4459 C C . PHE A 1 11 ? 16.210 3.705 -0.889 1.00 0.00 11 PHE A C 17
ATOM 4460 O O . PHE A 1 11 ? 16.842 4.152 -1.825 1.00 0.00 11 PHE A O 17
ATOM 4477 N N . ALA A 1 12 ? 16.594 3.897 0.340 1.00 0.00 12 ALA A N 17
ATOM 4478 C CA . ALA A 1 12 ? 17.831 4.677 0.619 1.00 0.00 12 ALA A CA 17
ATOM 4479 C C . ALA A 1 12 ? 19.018 4.046 -0.115 1.00 0.00 12 ALA A C 17
ATOM 4480 O O . ALA A 1 12 ? 19.900 4.734 -0.588 1.00 0.00 12 ALA A O 17
ATOM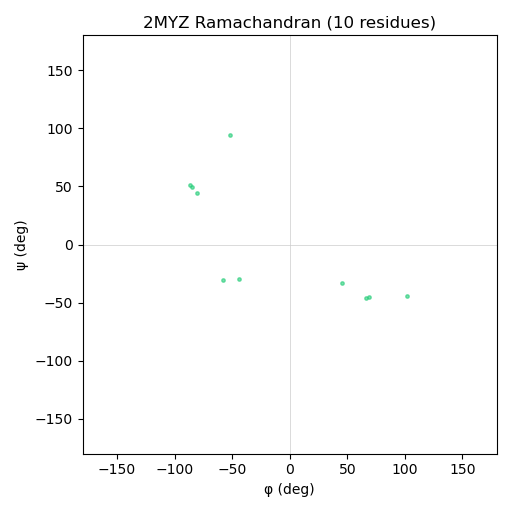 4487 N N . ARG A 1 13 ? 19.053 2.745 -0.203 1.00 0.00 13 ARG A N 17
ATOM 4488 C CA . ARG A 1 13 ? 20.191 2.073 -0.896 1.00 0.00 13 ARG A CA 17
ATOM 4489 C C . ARG A 1 13 ? 19.917 1.966 -2.401 1.00 0.00 13 ARG A C 17
ATOM 4490 O O . ARG A 1 13 ? 20.829 1.834 -3.192 1.00 0.00 13 ARG A O 17
ATOM 4528 N N . LEU A 1 15 ? 19.607 3.970 -4.566 1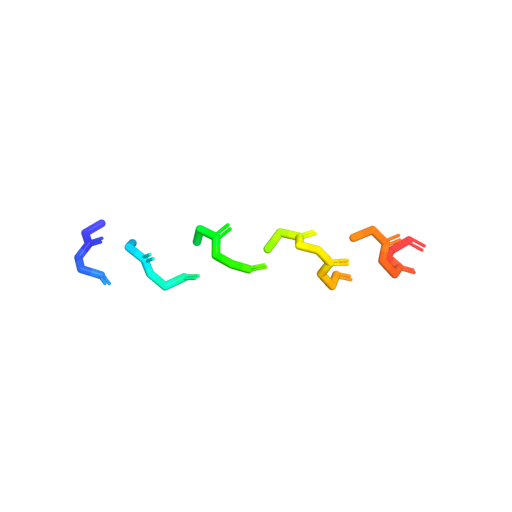.00 0.00 15 LEU A N 17
ATOM 4529 C CA . LEU A 1 15 ? 20.521 4.873 -5.323 1.00 0.00 15 LEU A CA 17
ATOM 4530 C C . LEU A 1 15 ? 21.761 4.088 -5.755 1.00 0.00 15 LEU A C 17
ATOM 4531 O O . LEU A 1 15 ? 22.314 4.312 -6.814 1.00 0.00 15 LEU A O 17
ATOM 4547 N N . ALA A 1 16 ? 22.200 3.164 -4.944 1.00 0.00 16 ALA A N 17
ATOM 4548 C CA . ALA A 1 16 ? 23.401 2.361 -5.306 1.00 0.00 16 ALA A CA 17
ATOM 4549 C C . ALA A 1 16 ? 23.304 1.928 -6.770 1.00 0.00 16 ALA A C 17
ATOM 4550 O O . ALA A 1 16 ? 24.275 1.511 -7.368 1.00 0.00 16 ALA A O 17
ATOM 4557 N N . ASN A 1 17 ? 22.138 2.023 -7.350 1.00 0.00 17 ASN A N 17
ATOM 4558 C CA . ASN A 1 17 ? 21.981 1.613 -8.774 1.00 0.00 17 ASN A CA 17
ATOM 4559 C C . ASN A 1 17 ? 21.285 2.730 -9.557 1.00 0.00 17 ASN A C 17
ATOM 4560 O O . ASN A 1 17 ? 21.700 3.871 -9.516 1.00 0.00 17 ASN A O 17
ATOM 4574 N N . GLY A 1 1 ? 1.009 -3.827 5.090 1.00 0.00 1 GLY A N 18
ATOM 4575 C CA . GLY A 1 1 ? 1.661 -2.542 5.471 1.00 0.00 1 GLY A CA 18
ATOM 4576 C C . GLY A 1 1 ? 3.103 -2.813 5.903 1.00 0.00 1 GLY A C 18
ATOM 4577 O O . GLY A 1 1 ? 3.971 -1.974 5.767 1.00 0.00 1 GLY A O 18
ATOM 4583 N N . GLU A 1 2 ? 3.364 -3.980 6.425 1.00 0.00 2 GLU A N 18
ATOM 4584 C CA . GLU A 1 2 ? 4.749 -4.305 6.866 1.00 0.00 2 GLU A CA 18
ATOM 4585 C C . GLU A 1 2 ? 5.691 -4.276 5.659 1.00 0.00 2 GLU A C 18
ATOM 4586 O O . GLU A 1 2 ? 6.870 -4.539 5.773 1.00 0.00 2 GLU A O 18
ATOM 4632 N N . LEU A 1 5 ? 7.183 -0.453 5.255 1.00 0.00 5 LEU A N 18
ATOM 4633 C CA . LEU A 1 5 ? 8.108 -0.260 6.404 1.00 0.00 5 LEU A CA 18
ATOM 4634 C C . LEU A 1 5 ? 9.541 -0.581 5.975 1.00 0.00 5 LEU A C 18
ATOM 4635 O O . LEU A 1 5 ? 10.483 0.061 6.395 1.00 0.00 5 LEU A O 18
ATOM 4651 N N . ALA A 1 6 ? 9.717 -1.578 5.152 1.00 0.00 6 ALA A N 18
ATOM 4652 C CA . ALA A 1 6 ? 11.094 -1.943 4.713 1.00 0.00 6 ALA A CA 18
ATOM 4653 C C . ALA A 1 6 ? 11.523 -1.051 3.540 1.00 0.00 6 ALA A C 18
ATOM 4654 O O . ALA A 1 6 ? 12.655 -0.619 3.465 1.00 0.00 6 ALA A O 18
ATOM 4678 N N . ASN A 1 8 ? 11.454 1.685 3.223 1.00 0.00 8 ASN A N 18
ATOM 4679 C CA . ASN A 1 8 ? 12.124 2.832 3.886 1.00 0.00 8 ASN A CA 18
ATOM 4680 C C . ASN A 1 8 ? 13.633 2.769 3.642 1.00 0.00 8 ASN A C 18
ATOM 4681 O O . ASN A 1 8 ? 14.240 3.722 3.193 1.00 0.00 8 ASN A O 18
ATOM 4692 N N . GLN A 1 9 ? 14.246 1.660 3.952 1.00 0.00 9 GLN A N 18
ATOM 4693 C CA . GLN A 1 9 ? 15.721 1.547 3.756 1.00 0.00 9 GLN A CA 18
ATOM 4694 C C . GLN A 1 9 ? 16.039 1.155 2.310 1.00 0.00 9 GLN A C 18
ATOM 4695 O O . GLN A 1 9 ? 16.876 1.757 1.668 1.00 0.00 9 GLN A O 18
ATOM 4726 N N . PHE A 1 11 ? 15.173 2.028 -0.006 1.00 0.00 11 PHE A N 18
ATOM 4727 C CA . PHE A 1 11 ? 15.132 3.280 -0.794 1.00 0.00 11 PHE A CA 18
ATOM 4728 C C . PHE A 1 11 ? 16.464 4.027 -0.672 1.00 0.00 11 PHE A C 18
ATOM 4729 O O . PHE A 1 11 ? 16.883 4.719 -1.578 1.00 0.00 11 PHE A O 18
ATOM 4746 N N . ALA A 1 12 ? 17.128 3.901 0.443 1.00 0.00 12 ALA A N 18
ATOM 4747 C CA . ALA A 1 12 ? 18.426 4.612 0.622 1.00 0.00 12 ALA A CA 18
ATOM 4748 C C . ALA A 1 12 ? 19.511 3.943 -0.225 1.00 0.00 12 ALA A C 18
ATOM 4749 O O . ALA A 1 12 ? 20.317 4.604 -0.848 1.00 0.00 12 ALA A O 18
ATOM 4756 N N . ARG A 1 13 ? 19.547 2.639 -0.248 1.00 0.00 13 ARG A N 18
ATOM 4757 C CA . ARG A 1 13 ? 20.591 1.939 -1.050 1.00 0.00 13 ARG A CA 18
ATOM 4758 C C . ARG A 1 13 ? 20.130 1.803 -2.504 1.00 0.00 13 ARG A C 18
ATOM 4759 O O . ARG A 1 13 ? 20.933 1.661 -3.404 1.00 0.00 13 ARG A O 18
ATOM 4797 N N . LEU A 1 15 ? 19.417 3.843 -4.635 1.00 0.00 15 LEU A N 18
ATOM 4798 C CA . LEU A 1 15 ? 20.203 4.767 -5.500 1.00 0.00 15 LEU A CA 18
ATOM 4799 C C . LEU A 1 15 ? 21.447 4.036 -6.002 1.00 0.00 15 LEU A C 18
ATOM 4800 O O . LEU A 1 15 ? 21.929 4.279 -7.089 1.00 0.00 15 LEU A O 18
ATOM 4816 N N . ALA A 1 16 ? 21.965 3.137 -5.213 1.00 0.00 16 ALA A N 18
ATOM 4817 C CA . ALA A 1 16 ? 23.174 2.380 -5.635 1.00 0.00 16 ALA A CA 18
ATOM 4818 C C . ALA A 1 16 ? 22.962 1.834 -7.049 1.00 0.00 16 ALA A C 18
ATOM 4819 O O . ALA A 1 16 ? 23.883 1.747 -7.837 1.00 0.00 16 ALA A O 18
ATOM 4826 N N . ASN A 1 17 ? 21.753 1.465 -7.376 1.00 0.00 17 ASN A N 18
ATOM 4827 C CA . ASN A 1 17 ? 21.480 0.925 -8.738 1.00 0.00 17 ASN A CA 18
ATOM 4828 C C . ASN A 1 17 ? 21.523 2.062 -9.760 1.00 0.00 17 ASN A C 18
ATOM 4829 O O . ASN A 1 17 ? 20.500 2.507 -10.240 1.00 0.00 17 ASN A O 18
ATOM 4843 N N . GLY A 1 1 ? 2.500 -0.123 3.837 1.00 0.00 1 GLY A N 19
ATOM 4844 C CA . GLY A 1 1 ? 2.029 -0.977 4.964 1.00 0.00 1 GLY A CA 19
ATOM 4845 C C . GLY A 1 1 ? 3.235 -1.549 5.711 1.00 0.00 1 GLY A C 19
ATOM 4846 O O . GLY A 1 1 ? 4.142 -0.833 6.087 1.00 0.00 1 GLY A O 19
ATOM 4852 N N . GLU A 1 2 ? 3.253 -2.835 5.929 1.00 0.00 2 GLU A N 19
ATOM 4853 C CA . GLU A 1 2 ? 4.401 -3.453 6.652 1.00 0.00 2 GLU A CA 19
ATOM 4854 C C . GLU A 1 2 ? 5.566 -3.651 5.680 1.00 0.00 2 GLU A C 19
ATOM 4855 O O . GLU A 1 2 ? 6.708 -3.385 6.002 1.00 0.00 2 GLU A O 19
ATOM 4901 N N . LEU A 1 5 ? 7.196 -0.513 4.980 1.00 0.00 5 LEU A N 19
ATOM 4902 C CA . LEU A 1 5 ? 7.845 -0.037 6.231 1.00 0.00 5 LEU A CA 19
ATOM 4903 C C . LEU A 1 5 ? 9.351 -0.301 6.165 1.00 0.00 5 LEU A C 19
ATOM 4904 O O . LEU A 1 5 ? 10.151 0.500 6.606 1.00 0.00 5 LEU A O 19
ATOM 4920 N N . ALA A 1 6 ? 9.745 -1.422 5.625 1.00 0.00 6 ALA A N 19
ATOM 4921 C CA . ALA A 1 6 ? 11.199 -1.734 5.542 1.00 0.00 6 ALA A CA 19
ATOM 4922 C C . ALA A 1 6 ? 11.810 -1.025 4.327 1.00 0.00 6 ALA A C 19
ATOM 4923 O O . ALA A 1 6 ? 12.880 -0.454 4.409 1.00 0.00 6 ALA A O 19
ATOM 4947 N N . ASN A 1 8 ? 11.548 1.558 3.441 1.00 0.00 8 ASN A N 19
ATOM 4948 C CA . ASN A 1 8 ? 11.929 2.888 3.978 1.00 0.00 8 ASN A CA 19
ATOM 4949 C C . ASN A 1 8 ? 13.454 2.998 4.044 1.00 0.00 8 ASN A C 19
ATOM 4950 O O . ASN A 1 8 ? 14.032 3.985 3.636 1.00 0.00 8 ASN A O 19
ATOM 4961 N N . GLN A 1 9 ? 14.109 1.993 4.557 1.00 0.00 9 GLN A N 19
ATOM 4962 C CA . GLN A 1 9 ? 15.592 2.039 4.652 1.00 0.00 9 GLN A CA 19
ATOM 4963 C C . GLN A 1 9 ? 16.199 1.650 3.303 1.00 0.00 9 GLN A C 19
ATOM 4964 O O . GLN A 1 9 ? 17.126 2.273 2.825 1.00 0.00 9 GLN A O 19
ATOM 4995 N N . PHE A 1 11 ? 15.517 2.377 0.658 1.00 0.00 11 PHE A N 19
ATOM 4996 C CA . PHE A 1 11 ? 15.566 3.598 -0.182 1.00 0.00 11 PHE A CA 19
ATOM 4997 C C . PHE A 1 11 ? 17.021 4.026 -0.389 1.00 0.00 11 PHE A C 19
ATOM 4998 O O . PHE A 1 11 ? 17.445 4.311 -1.492 1.00 0.00 11 PHE A O 19
ATOM 5015 N N . ALA A 1 12 ? 17.786 4.080 0.666 1.00 0.00 12 ALA A N 19
ATOM 5016 C CA . ALA A 1 12 ? 19.211 4.499 0.537 1.00 0.00 12 ALA A CA 19
ATOM 5017 C C . ALA A 1 12 ? 19.942 3.570 -0.434 1.00 0.00 12 ALA A C 19
ATOM 5018 O O . ALA A 1 12 ? 20.877 3.969 -1.099 1.00 0.00 12 ALA A O 19
ATOM 5025 N N . ARG A 1 13 ? 19.535 2.333 -0.519 1.00 0.00 13 ARG A N 19
ATOM 5026 C CA . ARG A 1 13 ? 20.221 1.391 -1.447 1.00 0.00 13 ARG A CA 19
ATOM 5027 C C . ARG A 1 13 ? 19.611 1.499 -2.847 1.00 0.00 13 ARG A C 19
ATOM 5028 O O . ARG A 1 13 ? 20.283 1.299 -3.840 1.00 0.00 13 ARG A O 19
ATOM 5066 N N . LEU A 1 15 ? 19.200 3.816 -4.671 1.00 0.00 15 LEU A N 19
ATOM 5067 C CA . LEU A 1 15 ? 20.102 4.647 -5.511 1.00 0.00 15 LEU A CA 19
ATOM 5068 C C . LEU A 1 15 ? 21.162 3.742 -6.141 1.00 0.00 15 LEU A C 19
ATOM 5069 O O . LEU A 1 15 ? 21.645 3.994 -7.227 1.00 0.00 15 LEU A O 19
ATOM 5085 N N . ALA A 1 16 ? 21.520 2.684 -5.465 1.00 0.00 16 ALA A N 19
ATOM 5086 C CA . ALA A 1 16 ? 22.540 1.749 -6.016 1.00 0.00 16 ALA A CA 19
ATOM 5087 C C . ALA A 1 16 ? 22.220 1.452 -7.482 1.00 0.00 16 ALA A C 19
ATOM 5088 O O . ALA A 1 16 ? 23.076 1.048 -8.245 1.00 0.00 16 ALA A O 19
ATOM 5095 N N . ASN A 1 17 ? 20.993 1.645 -7.883 1.00 0.00 17 ASN A N 19
ATOM 5096 C CA . ASN A 1 17 ? 20.620 1.370 -9.298 1.00 0.00 17 ASN A CA 19
ATOM 5097 C C . ASN A 1 17 ? 19.368 2.174 -9.661 1.00 0.00 17 ASN A C 19
ATOM 5098 O O . ASN A 1 17 ? 18.258 1.729 -9.451 1.00 0.00 17 ASN A O 19
#

InterPro domains:
  IPR005918 Conantokin, conserved site [PS60025] (79-93)

Foldseek 3Di:
DPPPVPVPCVVD